Protein AF-A0A1D2YU31-F1 (afdb_monomer_lite)

Foldseek 3Di:
DLVVLLVVLVVVLVVVVVPDDFDDDPPVVVVLVVLLVLLQDWDDDDPDTHRVSLVVQVVVLVPDPDGPSVSSVSSSVSSVVSVVCPVPPDDDDVVNVVVVVVVVVVVLQADFWPDKDFDDPPDPLQCQLCVQPPDLVPVLLSVVSVVCVVVVHDDPHNVCSVCQCVDPVRPKWKDWDDPDLFWIKIWIAHPVLPWIKIWIWGAPDNPGGTGTGMMIIHNGTPVNDDDDIDD

Sequence (231 aa):
MLWIIYILNYILLMYVIRKIPKEKEKNFWLKVTFLYLVSIITLNINILPIPIGLIIAFSVVDKEKTINKSIKKIVLLFGLVYFILTIVVPPIEIKDILTYNELHKEISRFEDVHSIHIYDDTAPIQKEIRKYYDSDSSLYLQFITWVLNQRGIEIVNKEWLEEAYSRDNLNFYWSSIQIDGLTRHVYIRFKDGSGEYFGIFKKENDGSRYYLKTVIEHSGIEDGIYPTIFP

pLDDT: mean 88.62, std 8.64, range [52.59, 97.56]

Structure (mmCIF, N/CA/C/O backbone):
data_AF-A0A1D2YU31-F1
#
_entry.id   AF-A0A1D2YU31-F1
#
loop_
_atom_site.group_PDB
_atom_site.id
_atom_site.type_symbol
_atom_site.label_atom_id
_atom_site.label_alt_id
_atom_site.label_comp_id
_atom_site.label_asym_id
_atom_site.label_entity_id
_atom_site.label_seq_id
_atom_site.pdbx_PDB_ins_code
_atom_site.Cartn_x
_atom_site.Cartn_y
_atom_site.Cartn_z
_atom_site.occupancy
_atom_site.B_iso_or_equiv
_atom_site.auth_seq_id
_atom_site.auth_comp_id
_atom_site.auth_asym_id
_atom_site.auth_atom_id
_atom_site.pdbx_PDB_model_num
ATOM 1 N N . MET A 1 1 ? -4.857 2.807 11.042 1.00 67.38 1 MET A N 1
ATOM 2 C CA . MET A 1 1 ? -6.228 3.315 10.805 1.00 67.38 1 MET A CA 1
ATOM 3 C C . MET A 1 1 ? -7.291 2.748 11.760 1.00 67.38 1 MET A C 1
ATOM 5 O O . MET A 1 1 ? -8.173 3.505 12.143 1.00 67.38 1 MET A O 1
ATOM 9 N N . LEU A 1 2 ? -7.206 1.487 12.216 1.00 77.94 2 LEU A N 1
ATOM 10 C CA . LEU A 1 2 ? -8.162 0.913 13.192 1.00 77.94 2 LEU A CA 1
ATOM 11 C C . LEU A 1 2 ? -8.345 1.774 14.458 1.00 77.94 2 LEU A C 1
ATOM 13 O O . LEU A 1 2 ? -9.468 1.976 14.903 1.00 77.94 2 LEU A O 1
ATOM 17 N N . TRP A 1 3 ? -7.268 2.389 14.962 1.00 82.38 3 TRP A N 1
ATOM 18 C CA . TRP A 1 3 ? -7.328 3.353 16.070 1.00 82.38 3 TRP A CA 1
ATOM 19 C C . TRP A 1 3 ? -8.157 4.607 15.765 1.00 82.38 3 TRP A C 1
ATOM 21 O O . TRP A 1 3 ? -8.828 5.120 16.653 1.00 82.38 3 TRP A O 1
ATOM 31 N N . ILE A 1 4 ? -8.150 5.090 14.519 1.00 85.88 4 ILE A N 1
ATOM 32 C CA . ILE A 1 4 ? -8.961 6.243 14.101 1.00 85.88 4 ILE A CA 1
ATOM 33 C C . ILE A 1 4 ? -10.437 5.845 14.103 1.00 85.88 4 ILE A C 1
ATOM 35 O O . ILE A 1 4 ? -11.249 6.548 14.694 1.00 85.88 4 ILE A O 1
ATOM 39 N N . ILE A 1 5 ? -10.774 4.689 13.519 1.00 89.19 5 ILE A N 1
ATOM 40 C CA . ILE A 1 5 ? -12.141 4.143 13.537 1.00 89.19 5 ILE A CA 1
ATOM 41 C C . ILE A 1 5 ? -12.606 3.940 14.984 1.00 89.19 5 ILE A C 1
ATOM 43 O O . ILE A 1 5 ? -13.714 4.337 15.335 1.00 89.19 5 ILE A O 1
ATOM 47 N N . TYR A 1 6 ? -11.741 3.394 15.841 1.00 90.88 6 TYR A N 1
ATOM 48 C CA . TYR A 1 6 ? -12.001 3.196 17.264 1.00 90.88 6 TYR A CA 1
ATOM 49 C C . TYR A 1 6 ? -12.297 4.513 17.995 1.00 90.88 6 TYR A C 1
ATOM 51 O O . TYR A 1 6 ? -13.300 4.613 18.705 1.00 90.88 6 TYR A O 1
ATOM 59 N N . ILE A 1 7 ? -11.451 5.532 17.806 1.00 92.81 7 ILE A N 1
ATOM 60 C CA . ILE A 1 7 ? -11.606 6.850 18.436 1.00 92.81 7 ILE A CA 1
ATOM 61 C C . ILE A 1 7 ? -12.865 7.547 17.916 1.00 92.81 7 ILE A C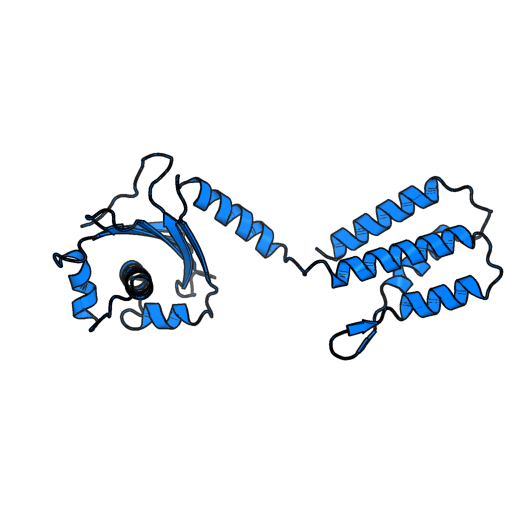 1
ATOM 63 O O . ILE A 1 7 ? -13.637 8.070 18.714 1.00 92.81 7 ILE A O 1
ATOM 67 N N . LEU A 1 8 ? -13.112 7.531 16.605 1.00 94.62 8 LEU A N 1
ATOM 68 C CA . LEU A 1 8 ? -14.305 8.134 16.006 1.00 94.62 8 LEU A CA 1
ATOM 69 C C . LEU A 1 8 ? -15.585 7.454 16.495 1.00 94.62 8 LEU A C 1
ATOM 71 O O . LEU A 1 8 ? -16.534 8.139 16.878 1.00 94.62 8 LEU A O 1
ATOM 75 N N . ASN A 1 9 ? -15.601 6.120 16.545 1.00 95.56 9 ASN A N 1
ATOM 76 C CA . ASN A 1 9 ? -16.726 5.355 17.075 1.00 95.56 9 ASN A CA 1
ATOM 77 C C . ASN A 1 9 ? -16.974 5.691 18.556 1.00 95.56 9 ASN A C 1
ATOM 79 O O . ASN A 1 9 ? -18.117 5.930 18.947 1.00 95.56 9 ASN A O 1
ATOM 83 N N . TYR A 1 10 ? -15.910 5.835 19.352 1.00 96.81 10 TYR A N 1
ATOM 84 C CA . TYR A 1 10 ? -16.012 6.254 20.749 1.00 96.81 10 TYR A CA 1
ATOM 85 C C . TYR A 1 10 ? -16.526 7.692 20.908 1.00 96.81 10 TYR A C 1
ATOM 87 O O . TYR A 1 10 ? -17.384 7.956 21.749 1.00 96.81 10 TYR A O 1
ATOM 95 N N . ILE A 1 11 ? -16.054 8.637 20.091 1.00 97.31 11 ILE A N 1
ATOM 96 C CA . ILE A 1 11 ? -16.547 10.023 20.095 1.00 97.31 11 ILE A CA 1
ATOM 97 C C . ILE A 1 11 ? -18.040 10.052 19.752 1.00 97.31 11 ILE A C 1
ATOM 99 O O . ILE A 1 11 ? -18.814 10.733 20.431 1.00 97.31 11 ILE A O 1
ATOM 103 N N . LEU A 1 12 ? -18.463 9.278 18.750 1.00 97.38 12 LEU A N 1
ATOM 104 C CA . LEU A 1 12 ? -19.865 9.163 18.356 1.00 97.38 12 LEU A CA 1
ATOM 105 C C . LEU A 1 12 ? -20.718 8.547 19.476 1.00 97.38 12 LEU A C 1
ATOM 107 O O . LEU A 1 12 ? -21.792 9.068 19.780 1.00 97.38 12 LEU A O 1
ATOM 111 N N . LEU A 1 13 ? -20.221 7.511 20.156 1.00 97.56 13 LEU A N 1
ATOM 112 C CA . LEU A 1 13 ? -20.864 6.939 21.342 1.00 97.56 13 LEU A CA 1
ATOM 113 C C . LEU A 1 13 ? -21.073 8.003 22.427 1.00 97.56 13 LEU A C 1
ATOM 115 O O . LEU A 1 13 ? -22.175 8.160 22.955 1.00 97.56 13 LEU A O 1
ATOM 119 N N . MET A 1 14 ? -20.024 8.763 22.748 1.00 97.38 14 MET A N 1
ATOM 120 C CA . MET A 1 14 ? -20.078 9.817 23.762 1.00 97.38 14 MET A CA 1
ATOM 121 C C . MET A 1 14 ? -21.066 10.923 23.377 1.00 97.38 14 MET A C 1
ATOM 123 O O . MET A 1 14 ? -21.798 11.421 24.239 1.00 97.38 14 MET A O 1
ATOM 127 N N . TYR A 1 15 ? -21.133 11.275 22.091 1.00 97.44 15 TYR A N 1
ATOM 128 C CA . TYR A 1 15 ? -22.117 12.209 21.551 1.00 97.44 15 TYR A CA 1
ATOM 129 C C . TYR A 1 15 ? -23.553 11.698 21.742 1.00 97.44 15 TYR A C 1
ATOM 131 O O . TYR A 1 15 ? -24.391 12.430 22.273 1.00 97.44 15 TYR A O 1
ATOM 139 N N . VAL A 1 16 ? -23.823 10.436 21.391 1.00 97.06 16 VAL A N 1
ATOM 140 C CA . VAL A 1 16 ? -25.144 9.802 21.545 1.00 97.06 16 VAL A CA 1
ATOM 141 C C . VAL A 1 16 ? -25.561 9.743 23.015 1.00 97.06 16 VAL A C 1
ATOM 143 O O . VAL A 1 16 ? -26.643 10.211 23.366 1.00 97.06 16 VAL A O 1
ATOM 146 N N . ILE A 1 17 ? -24.694 9.252 23.907 1.00 96.19 17 ILE A N 1
ATOM 147 C CA . ILE A 1 17 ? -25.001 9.135 25.344 1.00 96.19 17 ILE A CA 1
ATOM 148 C C . ILE A 1 17 ? -25.310 10.498 25.965 1.00 96.19 17 ILE A C 1
ATOM 150 O O . ILE A 1 17 ? -26.169 10.601 26.840 1.00 96.19 17 ILE A O 1
ATOM 154 N N . ARG A 1 18 ? -24.643 11.566 25.517 1.00 94.69 18 ARG A N 1
ATOM 155 C CA . ARG A 1 18 ? -24.866 12.920 26.040 1.00 94.69 18 ARG A CA 1
ATOM 156 C C . ARG A 1 18 ? -26.289 13.434 25.788 1.00 94.69 18 ARG A C 1
ATOM 158 O O . ARG A 1 18 ? -26.724 14.326 26.512 1.00 94.69 18 ARG A O 1
ATOM 165 N N . LYS A 1 19 ? -27.000 12.888 24.797 1.00 94.31 19 LYS A N 1
ATOM 166 C CA . LYS A 1 19 ? -28.382 13.253 24.446 1.00 94.31 19 LYS A CA 1
ATOM 167 C C . LYS A 1 19 ? -29.442 12.443 25.198 1.00 94.31 19 LYS A C 1
ATOM 169 O O . LYS A 1 19 ? -30.611 12.811 25.156 1.00 94.31 19 LYS A O 1
ATOM 174 N N . ILE A 1 20 ? -29.055 11.367 25.882 1.00 93.38 20 ILE A N 1
ATOM 175 C CA . ILE A 1 20 ? -29.986 10.465 26.565 1.00 93.38 20 ILE A CA 1
ATOM 176 C C . ILE A 1 20 ? -30.117 10.888 28.039 1.00 93.38 20 ILE A C 1
ATOM 178 O O . ILE A 1 20 ? -29.094 11.108 28.701 1.00 93.38 20 ILE A O 1
ATOM 182 N N . PRO A 1 21 ? -31.343 11.003 28.587 1.00 90.69 21 PRO A N 1
ATOM 183 C CA . PRO A 1 21 ? -31.531 11.238 30.014 1.00 90.69 21 PRO A CA 1
ATOM 184 C C . PRO A 1 21 ? -30.933 10.077 30.816 1.00 90.69 21 PRO A C 1
ATOM 186 O O . PRO A 1 21 ? -31.165 8.909 30.513 1.00 90.69 21 PRO A O 1
ATOM 189 N N . LYS A 1 22 ? -30.137 10.410 31.833 1.00 91.12 22 LYS A N 1
ATOM 190 C CA . LYS A 1 22 ? -29.377 9.444 32.632 1.00 91.12 22 LYS A CA 1
ATOM 191 C C . LYS A 1 22 ? -29.731 9.555 34.104 1.00 91.12 22 LYS A C 1
ATOM 193 O O . LYS A 1 22 ? -29.772 10.650 34.667 1.00 91.12 22 LYS A O 1
ATOM 198 N N . GLU A 1 23 ? -29.939 8.410 34.729 1.00 92.00 23 GLU A N 1
ATOM 199 C CA . GLU A 1 23 ? -30.102 8.297 36.170 1.00 92.00 23 GLU A CA 1
ATOM 200 C C . GLU A 1 23 ? -28.758 8.531 36.872 1.00 92.00 23 GLU A C 1
ATOM 202 O O . GLU A 1 23 ? -27.685 8.234 36.328 1.00 92.00 23 GLU A O 1
ATOM 207 N N . LYS A 1 24 ? -28.802 9.078 38.095 1.00 90.81 24 LYS A N 1
ATOM 208 C CA . LYS A 1 24 ? -27.596 9.350 38.886 1.00 90.81 24 LYS A CA 1
ATOM 209 C C . LYS A 1 24 ? -26.919 8.032 39.264 1.00 90.81 24 LYS A C 1
ATOM 211 O O . LYS A 1 24 ? -27.404 7.290 40.108 1.00 90.81 24 LYS A O 1
ATOM 216 N N . GLU A 1 25 ? -25.757 7.779 38.674 1.00 92.44 25 GLU A N 1
ATOM 217 C CA . GLU A 1 25 ? -24.934 6.605 38.953 1.00 92.44 25 GLU A CA 1
ATOM 218 C C . GLU A 1 25 ? -23.497 7.036 39.277 1.00 92.44 25 GLU A C 1
ATOM 220 O O . GLU A 1 25 ? -22.879 7.811 38.541 1.00 92.44 25 GLU A O 1
ATOM 225 N N . LYS A 1 26 ? -22.937 6.520 40.381 1.00 93.56 26 LYS A N 1
ATOM 226 C CA . LYS A 1 26 ? -21.539 6.776 40.755 1.00 93.56 26 LYS A CA 1
ATOM 227 C C . LYS A 1 26 ? -20.602 6.244 39.667 1.00 93.56 26 LYS A C 1
ATOM 229 O O . LYS A 1 26 ? -20.724 5.089 39.250 1.00 93.56 26 LYS A O 1
ATOM 234 N N . ASN A 1 27 ? -19.652 7.084 39.252 1.00 94.62 27 ASN A N 1
ATOM 235 C CA . ASN A 1 27 ? -18.635 6.780 38.239 1.00 94.62 27 ASN A CA 1
ATOM 236 C C . ASN A 1 27 ? -19.219 6.330 36.887 1.00 94.62 27 ASN A C 1
ATOM 238 O O . ASN A 1 27 ? -18.623 5.507 36.196 1.00 94.62 27 ASN A O 1
ATOM 242 N N . PHE A 1 28 ? -20.381 6.868 36.504 1.00 94.31 28 PHE A N 1
ATOM 243 C CA . PHE A 1 28 ? -21.077 6.515 35.265 1.00 94.31 28 PHE A CA 1
ATOM 244 C C . PHE A 1 28 ? -20.169 6.524 34.023 1.00 94.31 28 PHE A C 1
ATOM 246 O O . PHE A 1 28 ? -20.089 5.525 33.314 1.00 94.31 28 PHE A O 1
ATOM 253 N N . TRP A 1 29 ? -19.442 7.622 33.785 1.00 95.25 29 TRP A N 1
ATOM 254 C CA . TRP A 1 29 ? -18.580 7.748 32.605 1.00 95.25 29 TRP A CA 1
ATOM 255 C C . TRP A 1 29 ? -17.441 6.734 32.596 1.00 95.25 29 TRP A C 1
ATOM 257 O O . TRP A 1 29 ? -17.186 6.131 31.563 1.00 95.25 29 TRP A O 1
ATOM 267 N N . LEU A 1 30 ? -16.825 6.474 33.752 1.00 96.38 30 LEU A N 1
ATOM 268 C CA . LEU A 1 30 ? -15.778 5.462 33.866 1.00 96.38 30 LEU A CA 1
ATOM 269 C C . LEU A 1 30 ? -16.313 4.066 33.518 1.00 96.38 30 LEU A C 1
ATOM 271 O O . LEU A 1 30 ? -15.647 3.317 32.813 1.00 96.38 30 LEU A O 1
ATOM 275 N N . LYS A 1 31 ? -17.532 3.728 33.960 1.00 94.44 31 LYS A N 1
ATOM 276 C CA . LYS A 1 31 ? -18.191 2.460 33.609 1.00 94.44 31 LYS A CA 1
ATOM 277 C C . LYS A 1 31 ? -18.501 2.363 32.118 1.00 94.44 31 LYS A C 1
ATOM 279 O O . LYS A 1 31 ? -18.305 1.302 31.544 1.00 94.44 31 LYS A O 1
ATOM 284 N N . VAL A 1 32 ? -18.966 3.449 31.498 1.00 95.31 32 VAL A N 1
ATOM 285 C CA . VAL A 1 32 ? -19.196 3.522 30.045 1.00 95.31 32 VAL A CA 1
ATOM 286 C C . VAL A 1 32 ? -17.892 3.275 29.286 1.00 95.31 32 VAL A C 1
ATOM 288 O O . VAL A 1 32 ? -17.851 2.405 28.422 1.00 95.31 32 VAL A O 1
ATOM 291 N N . THR A 1 33 ? -16.819 3.984 29.645 1.00 96.62 33 THR A N 1
ATOM 292 C CA . THR A 1 33 ? -15.495 3.811 29.034 1.00 96.62 33 THR A CA 1
ATOM 293 C C . THR A 1 33 ? -14.976 2.392 29.227 1.00 96.62 33 THR A C 1
ATOM 295 O O . THR A 1 33 ? -14.529 1.771 28.270 1.00 96.62 33 THR A O 1
ATOM 298 N N . PHE A 1 34 ? -15.076 1.851 30.442 1.00 96.31 34 PHE A N 1
ATOM 299 C CA . PHE A 1 34 ? -14.636 0.492 30.742 1.00 96.31 34 PHE A CA 1
ATOM 300 C C . PHE A 1 34 ? -15.418 -0.550 29.941 1.00 96.31 34 PHE A C 1
ATOM 302 O O . PHE A 1 34 ? -14.823 -1.448 29.361 1.00 96.31 34 PHE A O 1
ATOM 309 N N . LEU A 1 35 ? -16.742 -0.411 29.849 1.00 95.62 35 LEU A N 1
ATOM 310 C CA . LEU A 1 35 ? -17.578 -1.334 29.086 1.00 95.62 35 LEU A CA 1
ATOM 311 C C . LEU A 1 35 ? -17.230 -1.304 27.589 1.00 95.62 35 LEU A C 1
ATOM 313 O O . LEU A 1 35 ? -17.168 -2.354 26.953 1.00 95.62 35 LEU A O 1
ATOM 317 N N . TYR A 1 36 ? -16.942 -0.120 27.045 1.00 95.94 36 TYR A N 1
ATOM 318 C CA . TYR A 1 36 ? -16.461 0.028 25.672 1.00 95.94 36 TYR A CA 1
ATOM 319 C C . TYR A 1 36 ? -15.067 -0.598 25.477 1.00 95.94 36 TYR A C 1
ATOM 321 O O . TYR A 1 36 ? -14.853 -1.329 24.516 1.00 95.94 36 TYR A O 1
ATOM 329 N N . LEU A 1 37 ? -14.139 -0.419 26.421 1.00 95.38 37 LEU A N 1
ATOM 330 C CA . LEU A 1 37 ? -12.818 -1.064 26.385 1.00 95.38 37 LEU A CA 1
ATOM 331 C C . LEU A 1 37 ? -12.892 -2.590 26.513 1.00 95.38 37 LEU A C 1
ATOM 333 O O . LEU A 1 37 ? -12.109 -3.303 25.900 1.00 95.38 37 LEU A O 1
ATOM 337 N N . VAL A 1 38 ? -13.833 -3.127 27.285 1.00 95.06 38 VAL A N 1
ATOM 338 C CA . VAL A 1 38 ? -14.034 -4.580 27.342 1.00 95.06 38 VAL A CA 1
ATOM 339 C C . VAL A 1 38 ? -14.563 -5.094 26.004 1.00 95.06 38 VAL A C 1
ATOM 341 O O . VAL A 1 38 ? -14.187 -6.183 25.583 1.00 95.06 38 VAL A O 1
ATOM 344 N N . SER A 1 39 ? -15.377 -4.310 25.292 1.00 92.12 39 SER A N 1
ATOM 345 C CA . SER A 1 39 ? -15.978 -4.731 24.022 1.00 92.12 39 SER A CA 1
ATOM 346 C C . SER A 1 39 ? -14.973 -5.015 22.897 1.00 92.12 39 SER A C 1
ATOM 348 O O . SER A 1 39 ? -15.288 -5.783 21.992 1.00 92.12 39 SER A O 1
ATOM 350 N N . ILE A 1 40 ? -13.754 -4.468 22.975 1.00 90.62 40 ILE A N 1
ATOM 351 C CA . ILE A 1 40 ? -12.701 -4.706 21.975 1.00 90.62 40 ILE A CA 1
ATOM 352 C C . ILE A 1 40 ? -11.893 -5.986 22.216 1.00 90.62 40 ILE A C 1
ATOM 354 O O . ILE A 1 40 ? -11.057 -6.339 21.391 1.00 90.62 40 ILE A O 1
ATOM 358 N N . ILE A 1 41 ? -12.109 -6.683 23.335 1.00 94.00 41 ILE A N 1
ATOM 359 C CA . ILE A 1 41 ? -11.377 -7.914 23.639 1.00 94.00 41 ILE A CA 1
ATOM 360 C C . ILE A 1 41 ? -11.893 -9.035 22.733 1.00 94.00 41 ILE A C 1
ATOM 362 O O . ILE A 1 41 ? -13.019 -9.521 22.891 1.00 94.00 41 ILE A O 1
ATOM 366 N N . THR A 1 42 ? -11.041 -9.469 21.808 1.00 93.31 42 THR A N 1
ATOM 367 C CA . THR A 1 42 ? -11.307 -10.562 20.873 1.00 93.31 42 THR A CA 1
ATOM 368 C C . THR A 1 42 ? -10.396 -11.755 21.146 1.00 93.31 42 THR A C 1
ATOM 370 O O . THR A 1 42 ? -9.226 -11.592 21.489 1.00 93.31 42 THR A O 1
ATOM 373 N N . LEU A 1 43 ? -10.919 -12.963 20.953 1.00 94.19 43 LEU A N 1
ATOM 374 C CA . LEU A 1 43 ? -10.142 -14.196 20.921 1.00 94.19 43 LEU A CA 1
ATOM 375 C C . LEU A 1 43 ? -10.056 -14.682 19.480 1.00 94.19 43 LEU A C 1
ATOM 377 O O . LEU A 1 43 ? -11.082 -14.926 18.849 1.00 94.19 43 LEU A O 1
ATOM 381 N N . ASN A 1 44 ? -8.841 -14.849 18.973 1.00 90.25 44 ASN A N 1
ATOM 382 C CA . ASN A 1 44 ? -8.627 -15.363 17.627 1.00 90.25 44 ASN A CA 1
ATOM 383 C C . ASN A 1 44 ? -8.665 -16.893 17.668 1.00 90.25 44 ASN A C 1
ATOM 385 O O . ASN A 1 44 ? -7.742 -17.516 18.191 1.00 90.25 44 ASN A O 1
ATOM 389 N N . ILE A 1 45 ? -9.735 -17.494 17.137 1.00 89.00 45 ILE A N 1
ATOM 390 C CA . ILE A 1 45 ? -9.817 -18.943 16.932 1.00 89.00 45 ILE A CA 1
ATOM 391 C C . ILE A 1 45 ? -9.662 -19.203 15.434 1.00 89.00 45 ILE A C 1
ATOM 393 O O . ILE A 1 45 ? -10.583 -18.976 14.649 1.00 89.00 45 ILE A O 1
ATOM 397 N N . ASN A 1 46 ? -8.485 -19.688 15.035 1.00 86.62 46 ASN A N 1
ATOM 398 C CA . ASN A 1 46 ? -8.101 -19.860 13.632 1.00 86.62 46 ASN A CA 1
ATOM 399 C C . ASN A 1 46 ? -8.214 -18.538 12.843 1.00 86.62 46 ASN A C 1
ATOM 401 O O . ASN A 1 46 ? -7.497 -17.586 13.137 1.00 86.62 46 ASN A O 1
ATOM 405 N N . ILE A 1 47 ? -9.102 -18.491 11.845 1.00 83.94 47 ILE A N 1
ATOM 406 C CA . ILE A 1 47 ? -9.271 -17.369 10.906 1.00 83.94 47 ILE A CA 1
ATOM 407 C C . ILE A 1 47 ? -10.343 -16.379 11.396 1.00 83.94 47 ILE A C 1
ATOM 409 O O . ILE A 1 47 ? -10.389 -15.242 10.934 1.00 83.94 47 ILE A O 1
ATOM 413 N N . LEU A 1 48 ? -11.205 -16.778 12.341 1.00 86.81 48 LEU A N 1
ATOM 414 C CA . LEU A 1 48 ? -12.334 -15.960 12.777 1.00 86.81 48 LEU A CA 1
ATOM 415 C C . LEU A 1 48 ? -12.086 -15.382 14.184 1.00 86.81 48 LEU A C 1
ATOM 417 O O . LEU A 1 48 ? -12.016 -16.144 15.156 1.00 86.81 48 LEU A O 1
ATOM 421 N N . PRO A 1 49 ? -11.983 -14.050 14.336 1.00 91.56 49 PRO A N 1
ATOM 422 C CA . PRO A 1 49 ? -11.954 -13.433 15.654 1.00 91.56 49 PRO A CA 1
ATOM 423 C C . PRO A 1 49 ? -13.335 -13.549 16.312 1.00 91.56 49 PRO A C 1
ATOM 425 O O . PRO A 1 49 ? -14.361 -13.301 15.684 1.00 91.56 49 PRO A O 1
ATOM 428 N N . ILE A 1 50 ? -13.373 -13.911 17.593 1.00 93.69 50 ILE A N 1
ATOM 429 C CA . ILE A 1 50 ? -14.596 -13.986 18.400 1.00 93.69 50 ILE A CA 1
ATOM 430 C C . ILE A 1 50 ? -14.581 -12.842 19.418 1.00 93.69 50 ILE A C 1
ATOM 432 O O . ILE A 1 50 ? -13.629 -12.744 20.196 1.00 93.69 50 ILE A O 1
ATOM 436 N N . PRO A 1 51 ? -15.622 -11.995 19.495 1.00 95.44 51 PRO A N 1
ATOM 437 C CA . PRO A 1 51 ? -15.640 -10.844 20.389 1.00 95.44 51 PRO A CA 1
ATOM 438 C C . PRO A 1 51 ? -16.072 -11.247 21.806 1.00 95.44 51 PRO A C 1
ATOM 440 O O . PRO A 1 51 ? -17.156 -10.905 22.282 1.00 95.44 51 PRO A O 1
ATOM 443 N N . ILE A 1 52 ? -15.229 -12.015 22.496 1.00 96.31 52 ILE A N 1
ATOM 444 C CA . ILE A 1 52 ? -15.537 -12.564 23.825 1.00 96.31 52 ILE A CA 1
ATOM 445 C C . ILE A 1 52 ? -15.853 -11.458 24.835 1.00 96.31 52 ILE A C 1
ATOM 447 O O . ILE A 1 52 ? -16.771 -11.611 25.642 1.00 96.31 52 ILE A O 1
ATOM 451 N N . GLY A 1 53 ? -15.157 -10.323 24.758 1.00 95.69 53 GLY A N 1
ATOM 452 C CA . GLY A 1 53 ? -15.429 -9.172 25.608 1.00 95.69 53 GLY A CA 1
ATOM 453 C C . GLY A 1 53 ? -16.868 -8.666 25.483 1.00 95.69 53 GLY A C 1
ATOM 454 O O . GLY A 1 53 ? -17.534 -8.462 26.498 1.00 95.69 53 GLY A O 1
ATOM 455 N N . LEU A 1 54 ? -17.391 -8.557 24.255 1.00 95.94 54 LEU A N 1
ATOM 456 C CA . LEU A 1 54 ? -18.797 -8.212 24.009 1.00 95.94 54 LEU A CA 1
ATOM 457 C C . LEU A 1 54 ? -19.753 -9.260 24.579 1.00 95.94 54 LEU A C 1
ATOM 459 O O . LEU A 1 54 ? -20.718 -8.889 25.240 1.00 95.94 54 LEU A O 1
ATOM 463 N N . ILE A 1 55 ? -19.485 -10.550 24.361 1.00 95.81 55 ILE A N 1
ATOM 464 C CA . ILE A 1 55 ? -20.351 -11.648 24.825 1.00 95.81 55 ILE A CA 1
ATOM 465 C C . ILE A 1 55 ? -20.468 -11.640 26.357 1.00 95.81 55 ILE A C 1
ATOM 467 O O . ILE A 1 55 ? -21.573 -11.712 26.909 1.00 95.81 55 ILE A O 1
ATOM 471 N N . ILE A 1 56 ? -19.336 -11.512 27.055 1.00 95.00 56 ILE A N 1
ATOM 472 C CA . ILE A 1 56 ? -19.291 -11.452 28.520 1.00 95.00 56 ILE A CA 1
ATOM 473 C C . ILE A 1 56 ? -19.992 -10.186 29.013 1.00 95.00 56 ILE A C 1
ATOM 475 O O . ILE A 1 56 ? -20.871 -10.262 29.873 1.00 95.00 56 ILE A O 1
ATOM 479 N N . ALA A 1 57 ? -19.650 -9.025 28.455 1.00 94.94 57 ALA A N 1
ATOM 480 C CA . ALA A 1 57 ? -20.205 -7.752 28.891 1.00 94.94 57 ALA A CA 1
ATOM 481 C C . ALA A 1 57 ? -21.724 -7.672 28.662 1.00 94.94 57 ALA A C 1
ATOM 483 O O . ALA A 1 57 ? -22.453 -7.187 29.529 1.00 94.94 57 ALA A O 1
ATOM 484 N N . PHE A 1 58 ? -22.221 -8.216 27.549 1.00 95.12 58 PHE A N 1
ATOM 485 C CA . PHE A 1 58 ? -23.653 -8.334 27.280 1.00 95.12 58 PHE A CA 1
ATOM 486 C C . PHE A 1 58 ? -24.347 -9.242 28.294 1.00 95.12 58 PHE A C 1
ATOM 488 O O . PHE A 1 58 ? -25.383 -8.867 28.841 1.00 95.12 58 PHE A O 1
ATOM 495 N N . SER A 1 59 ? -23.740 -10.386 28.618 1.00 93.81 59 SER A N 1
ATOM 496 C CA . SER A 1 59 ? -24.265 -11.313 29.626 1.00 93.81 59 SER A CA 1
ATOM 497 C C . SER A 1 59 ? -24.371 -10.672 31.014 1.00 93.81 59 SER A C 1
ATOM 499 O O . SER A 1 59 ? -25.370 -10.870 31.705 1.00 93.81 59 SER A O 1
ATOM 501 N N . VAL A 1 60 ? -23.369 -9.885 31.420 1.00 93.19 60 VAL A N 1
ATOM 502 C CA . VAL A 1 60 ? -23.367 -9.168 32.708 1.00 93.19 60 VAL A CA 1
ATOM 503 C C . VAL A 1 60 ? -24.448 -8.086 32.730 1.00 93.19 60 VAL A C 1
ATOM 505 O O . VAL A 1 60 ? -25.277 -8.060 33.638 1.00 93.19 60 VAL A O 1
ATOM 508 N N . VAL A 1 61 ? -24.492 -7.228 31.704 1.00 93.81 61 VAL A N 1
ATOM 509 C CA . VAL A 1 61 ? -25.471 -6.130 31.611 1.00 93.81 61 VAL A CA 1
ATOM 510 C C . VAL A 1 61 ? -26.906 -6.652 31.540 1.00 93.81 61 VAL A C 1
ATOM 512 O O . VAL A 1 61 ? -27.824 -5.989 32.026 1.00 93.81 61 VAL A O 1
ATOM 515 N N . ASP A 1 62 ? -27.136 -7.816 30.929 1.00 90.62 62 ASP A N 1
ATOM 516 C CA . ASP A 1 62 ? -28.487 -8.348 30.805 1.00 90.62 62 ASP A CA 1
ATOM 517 C C . ASP A 1 62 ? -28.991 -9.036 32.081 1.00 90.62 62 ASP A C 1
ATOM 519 O O . ASP A 1 62 ? -30.154 -8.843 32.445 1.00 90.62 62 ASP A O 1
ATOM 523 N N . LYS A 1 63 ? -28.118 -9.746 32.805 1.00 88.25 63 LYS A N 1
ATOM 524 C CA . LYS A 1 63 ? -28.475 -10.428 34.059 1.00 88.25 63 LYS A CA 1
ATOM 525 C C . LYS A 1 63 ? -28.668 -9.473 35.233 1.00 88.25 63 LYS A C 1
ATOM 527 O O . LYS A 1 63 ? -29.528 -9.707 36.079 1.00 88.25 63 LYS A O 1
ATOM 532 N N . GLU A 1 64 ? -27.894 -8.396 35.301 1.00 81.25 64 GLU A N 1
ATOM 533 C CA . GLU A 1 64 ? -27.980 -7.456 36.414 1.00 81.25 64 GLU A CA 1
ATOM 534 C C . GLU A 1 64 ? -29.084 -6.405 36.209 1.00 81.25 64 GLU A C 1
ATOM 536 O O . GLU A 1 64 ? -29.267 -5.836 35.127 1.00 81.25 64 GLU A O 1
ATOM 541 N N . LYS A 1 65 ? -29.808 -6.072 37.287 1.00 79.75 65 LYS A N 1
ATOM 542 C CA . LYS A 1 65 ? -30.668 -4.877 37.334 1.00 79.75 65 LYS A CA 1
ATOM 543 C C . LYS A 1 65 ? -29.794 -3.637 37.514 1.00 79.75 65 LYS A C 1
ATOM 545 O O . LYS A 1 65 ? -29.748 -3.033 38.581 1.00 79.75 65 LYS A O 1
ATOM 550 N N . THR A 1 66 ? -29.049 -3.282 36.473 1.00 80.62 66 THR A N 1
ATOM 551 C CA . THR A 1 66 ? -28.160 -2.124 36.517 1.00 80.62 66 THR A CA 1
ATOM 552 C C . THR A 1 66 ? -28.920 -0.829 36.256 1.00 80.62 66 THR A C 1
ATOM 554 O O . THR A 1 66 ? -29.693 -0.748 35.301 1.00 80.62 66 THR A O 1
ATOM 557 N N . ILE A 1 67 ? -28.597 0.219 37.013 1.00 88.56 67 ILE A N 1
ATOM 558 C CA . ILE A 1 67 ? -28.952 1.604 36.672 1.00 88.56 67 ILE A CA 1
ATOM 559 C C . ILE A 1 67 ? -28.444 1.912 35.250 1.00 88.56 67 ILE A C 1
ATOM 561 O O . ILE A 1 67 ? -27.376 1.423 34.855 1.00 88.56 67 ILE A O 1
ATOM 565 N N . ASN A 1 68 ? -29.213 2.686 34.474 1.00 92.50 68 ASN A N 1
ATOM 566 C CA . ASN A 1 68 ? -28.889 3.058 33.090 1.00 92.50 68 ASN A CA 1
ATOM 567 C C . ASN A 1 68 ? -28.666 1.858 32.137 1.00 92.50 68 ASN A C 1
ATOM 569 O O . ASN A 1 68 ? -27.862 1.948 31.203 1.00 92.50 68 ASN A O 1
ATOM 573 N N . LYS A 1 69 ? -29.365 0.726 32.341 1.00 93.06 69 LYS A N 1
ATOM 574 C CA . LYS A 1 69 ? -29.211 -0.504 31.530 1.00 93.06 69 LYS A CA 1
ATOM 575 C C . LYS A 1 69 ? -29.296 -0.247 30.020 1.00 93.06 69 LYS A C 1
ATOM 577 O O . LYS A 1 69 ? -28.474 -0.768 29.269 1.00 93.06 69 LYS A O 1
ATOM 582 N N . SER A 1 70 ? -30.231 0.593 29.573 1.00 93.12 70 SER A N 1
ATOM 583 C CA . SER A 1 70 ? -30.388 0.940 28.152 1.00 93.12 70 SER A CA 1
ATOM 584 C C . SER A 1 70 ? -29.145 1.618 27.572 1.00 93.12 70 SER A C 1
ATOM 586 O O . SER A 1 70 ? -28.712 1.266 26.480 1.00 93.12 70 SER A O 1
ATOM 588 N N . ILE A 1 71 ? -28.509 2.527 28.322 1.00 95.56 71 ILE A N 1
ATOM 589 C CA . ILE A 1 71 ? -27.273 3.183 27.877 1.00 95.56 71 ILE A CA 1
ATOM 590 C C . ILE A 1 71 ? -26.129 2.166 27.784 1.00 95.56 71 ILE A C 1
ATOM 592 O O . ILE A 1 71 ? -25.393 2.162 26.803 1.00 95.56 71 ILE A O 1
ATOM 596 N N . LYS A 1 72 ? -26.009 1.254 28.755 1.00 95.50 72 LYS A N 1
ATOM 597 C CA . LYS A 1 72 ? -24.998 0.183 28.723 1.00 95.50 72 LYS A CA 1
ATOM 598 C C . LYS A 1 72 ? -25.182 -0.734 27.509 1.00 95.50 72 LYS A C 1
ATOM 600 O O . LYS A 1 72 ? -24.198 -1.086 26.870 1.00 95.50 72 LYS A O 1
ATOM 605 N N . LYS A 1 73 ? -26.425 -1.049 27.122 1.00 94.94 73 LYS A N 1
ATOM 606 C CA . LYS A 1 73 ? -26.711 -1.786 25.876 1.00 94.94 73 LYS A CA 1
ATOM 607 C C . LYS A 1 73 ? -26.283 -1.014 24.623 1.00 94.94 73 LYS A C 1
ATOM 609 O O . LYS A 1 73 ? -25.719 -1.620 23.720 1.00 94.94 73 LYS A O 1
ATOM 614 N N . ILE A 1 74 ? -26.479 0.307 24.581 1.00 96.38 74 ILE A N 1
ATOM 615 C CA . ILE A 1 74 ? -26.000 1.153 23.471 1.00 96.38 74 ILE A CA 1
ATOM 616 C C . ILE A 1 74 ? -24.470 1.119 23.378 1.00 96.38 74 ILE A C 1
ATOM 618 O O . ILE A 1 74 ? -23.936 0.972 22.285 1.00 96.38 74 ILE A O 1
ATOM 622 N N . VAL A 1 75 ? -23.757 1.188 24.505 1.00 96.94 75 VAL A N 1
ATOM 623 C CA . VAL A 1 75 ? -22.286 1.062 24.524 1.00 96.94 75 VAL A CA 1
ATOM 624 C C . VAL A 1 75 ? -21.833 -0.257 23.898 1.00 96.94 75 VAL A C 1
ATOM 626 O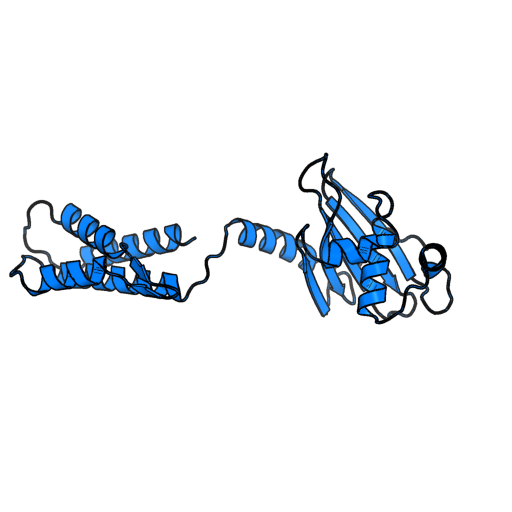 O . VAL A 1 75 ? -20.930 -0.262 23.064 1.00 96.94 75 VAL A O 1
ATOM 629 N N . LEU A 1 76 ? -22.485 -1.366 24.254 1.00 96.62 76 LEU A N 1
ATOM 630 C CA . LEU A 1 76 ? -22.184 -2.678 23.678 1.00 96.62 76 LEU A CA 1
ATOM 631 C C . LEU A 1 76 ? -22.528 -2.753 22.189 1.00 96.62 76 LEU A C 1
ATOM 633 O O . LEU A 1 76 ? -21.785 -3.363 21.428 1.00 96.62 76 LEU A O 1
ATOM 637 N N . LEU A 1 77 ? -23.610 -2.105 21.753 1.00 96.62 77 LEU A N 1
ATOM 638 C CA . LEU A 1 77 ? -23.947 -2.007 20.333 1.00 96.62 77 LEU A CA 1
ATOM 639 C C . LEU A 1 77 ? -22.856 -1.265 19.550 1.00 96.62 77 LEU A C 1
ATOM 641 O O . LEU A 1 77 ? -22.464 -1.719 18.482 1.00 96.62 77 LEU A O 1
ATOM 645 N N . PHE A 1 78 ? -22.329 -0.163 20.085 1.00 97.44 78 PHE A N 1
ATOM 646 C CA . PHE A 1 78 ? -21.201 0.546 19.474 1.00 97.44 78 PHE A CA 1
ATOM 647 C C . PHE A 1 78 ? -19.943 -0.325 19.413 1.00 97.44 78 PHE A C 1
ATOM 649 O O . PHE A 1 78 ? -19.297 -0.379 18.369 1.00 97.44 78 PHE A O 1
ATOM 656 N N . GLY A 1 79 ? -19.652 -1.076 20.480 1.00 95.94 79 GLY A N 1
ATOM 657 C CA . GLY A 1 79 ? -18.582 -2.074 20.475 1.00 95.94 79 GLY A CA 1
ATOM 658 C C . GLY A 1 79 ? -18.768 -3.136 19.386 1.00 95.94 79 GLY A C 1
ATOM 659 O O . GLY A 1 79 ? -17.818 -3.475 18.684 1.00 95.94 79 GLY A O 1
ATOM 660 N N . LEU A 1 80 ? -19.998 -3.621 19.185 1.00 95.81 80 LEU A N 1
ATOM 661 C CA . LEU A 1 80 ? -20.326 -4.583 18.128 1.00 95.81 80 LEU A CA 1
ATOM 662 C C . LEU A 1 80 ? -20.145 -3.983 16.731 1.00 95.81 80 LEU A C 1
ATOM 664 O O . LEU A 1 80 ? -19.575 -4.632 15.859 1.00 95.81 80 LEU A O 1
ATOM 668 N N . VAL A 1 81 ? -20.592 -2.743 16.520 1.00 95.38 81 VAL A N 1
ATOM 669 C CA . VAL A 1 81 ? -20.378 -2.022 15.257 1.00 95.38 81 VAL A CA 1
ATOM 670 C C . VAL A 1 81 ? -18.885 -1.876 14.977 1.00 95.38 81 VAL A C 1
ATOM 672 O O . VAL A 1 81 ? -18.450 -2.173 13.868 1.00 95.38 81 VAL A O 1
ATOM 675 N N . TYR A 1 82 ? -18.091 -1.475 15.973 1.00 94.31 82 TYR A N 1
ATOM 676 C CA . TYR A 1 82 ? -16.639 -1.406 15.836 1.00 94.31 82 TYR A CA 1
ATOM 677 C C . TYR A 1 82 ? -16.048 -2.767 15.448 1.00 94.31 82 TYR A C 1
ATOM 679 O O . TYR A 1 82 ? -15.304 -2.849 14.475 1.00 94.31 82 TYR A O 1
ATOM 687 N N . PHE A 1 83 ? -16.434 -3.841 16.140 1.00 93.62 83 PHE A N 1
ATOM 688 C CA . PHE A 1 83 ? -15.979 -5.194 15.830 1.00 93.62 83 PHE A CA 1
ATOM 689 C C . PHE A 1 83 ? -16.298 -5.608 14.382 1.00 93.62 83 PHE A C 1
ATOM 691 O O . PHE A 1 83 ? -15.408 -6.065 13.668 1.00 93.62 83 PHE A O 1
ATOM 698 N N . ILE A 1 84 ? -17.525 -5.374 13.904 1.00 92.81 84 ILE A N 1
ATOM 699 C CA . ILE A 1 84 ? -17.905 -5.653 12.509 1.00 92.81 84 ILE A CA 1
ATOM 700 C C . ILE A 1 84 ? -17.044 -4.838 11.538 1.00 92.81 84 ILE A C 1
ATOM 702 O O . ILE A 1 84 ? -16.533 -5.389 10.564 1.00 92.81 84 ILE A O 1
ATOM 706 N N . LEU A 1 85 ? -16.825 -3.548 11.815 1.00 91.31 85 LEU A N 1
ATOM 707 C CA . LEU A 1 85 ? -15.964 -2.703 10.985 1.00 91.31 85 LEU A CA 1
ATOM 708 C C . LEU A 1 85 ? -14.533 -3.240 10.917 1.00 91.31 85 LEU A C 1
ATOM 710 O O . LEU A 1 85 ? -13.932 -3.175 9.854 1.00 91.31 85 LEU A O 1
ATOM 714 N N . THR A 1 86 ? -14.001 -3.816 11.999 1.00 88.62 86 THR A N 1
ATOM 715 C CA . THR A 1 86 ? -12.650 -4.406 11.980 1.00 88.62 86 THR A CA 1
ATOM 716 C C . THR A 1 86 ? -12.536 -5.680 11.141 1.00 88.62 86 THR A C 1
ATOM 718 O O . THR A 1 86 ? -11.436 -6.018 10.720 1.00 88.62 86 THR A O 1
ATOM 721 N N . ILE A 1 87 ? -13.650 -6.373 10.883 1.00 88.06 87 ILE A N 1
ATOM 722 C CA . ILE A 1 87 ? -13.686 -7.551 10.004 1.00 88.06 87 ILE A CA 1
ATOM 723 C C . ILE A 1 87 ? -13.851 -7.130 8.541 1.00 88.06 87 ILE A C 1
ATOM 725 O O . ILE A 1 87 ? -13.234 -7.715 7.657 1.00 88.06 87 ILE A O 1
ATOM 729 N N . VAL A 1 88 ? -14.712 -6.143 8.281 1.00 87.38 88 VAL A N 1
ATOM 730 C CA . VAL A 1 88 ? -15.095 -5.752 6.915 1.00 87.38 88 VAL A CA 1
ATOM 731 C C . VAL A 1 88 ? -14.095 -4.780 6.291 1.00 87.38 88 VAL A C 1
ATOM 733 O O . VAL A 1 88 ? -13.864 -4.831 5.085 1.00 87.38 88 VAL A O 1
ATOM 736 N N . VAL A 1 89 ? -13.512 -3.878 7.084 1.00 83.62 89 VAL A N 1
ATOM 737 C CA . VAL A 1 89 ? -12.583 -2.862 6.582 1.00 83.62 89 VAL A CA 1
ATOM 738 C C . VAL A 1 89 ? -11.160 -3.416 6.648 1.00 83.62 89 VAL A C 1
ATOM 740 O O . VAL A 1 89 ? -10.654 -3.628 7.755 1.00 83.62 89 VAL A O 1
ATOM 743 N N . PRO A 1 90 ? -10.485 -3.630 5.502 1.00 72.44 90 PRO A N 1
ATOM 744 C CA . PRO A 1 90 ? -9.110 -4.100 5.509 1.00 72.44 90 PRO A CA 1
ATOM 745 C C . PRO A 1 90 ? -8.203 -3.080 6.215 1.00 72.44 90 PRO A C 1
ATOM 747 O O . PRO A 1 90 ? -8.445 -1.867 6.150 1.00 72.44 90 PRO A O 1
ATOM 750 N N . PRO A 1 91 ? -7.150 -3.539 6.908 1.00 71.00 91 PRO A N 1
ATOM 751 C CA . PRO A 1 91 ? -6.186 -2.637 7.509 1.00 71.00 91 PRO A CA 1
ATOM 752 C C . PRO A 1 91 ? -5.416 -1.911 6.400 1.00 71.00 91 PRO A C 1
ATOM 754 O O . PRO A 1 91 ? -4.540 -2.490 5.776 1.00 71.00 91 PRO A O 1
ATOM 757 N N . ILE A 1 92 ? -5.746 -0.640 6.163 1.00 70.56 92 ILE A N 1
ATOM 758 C CA . ILE A 1 92 ? -4.937 0.255 5.320 1.00 70.56 92 ILE A CA 1
ATOM 759 C C . ILE A 1 92 ? -3.866 0.893 6.208 1.00 70.56 92 ILE A C 1
ATOM 761 O O . ILE A 1 92 ? -4.174 1.484 7.263 1.00 70.56 92 ILE A O 1
ATOM 765 N N . GLU A 1 93 ? -2.606 0.763 5.808 1.00 69.56 93 GLU A N 1
ATOM 766 C CA . GLU A 1 93 ? -1.486 1.415 6.467 1.00 69.56 93 GLU A CA 1
ATOM 767 C C . GLU A 1 93 ? -1.419 2.892 6.064 1.00 69.56 93 GLU A C 1
ATOM 769 O O . GLU A 1 93 ? -1.795 3.293 4.967 1.00 69.56 93 GLU A O 1
ATOM 774 N N . ILE A 1 94 ? -0.912 3.753 6.951 1.00 67.31 94 ILE A N 1
ATOM 775 C CA . ILE A 1 94 ? -0.737 5.183 6.620 1.00 67.31 94 ILE A CA 1
ATOM 776 C C . ILE A 1 94 ? 0.222 5.347 5.427 1.00 67.31 94 ILE A C 1
ATOM 778 O O . ILE A 1 94 ? 0.067 6.269 4.628 1.00 67.31 94 ILE A O 1
ATOM 782 N N . LYS A 1 95 ? 1.182 4.425 5.289 1.00 67.06 95 LYS A N 1
ATOM 783 C CA . LYS A 1 95 ? 2.111 4.369 4.158 1.00 67.06 95 LYS A CA 1
ATOM 784 C C . LYS A 1 95 ? 1.387 4.191 2.822 1.00 67.06 95 LYS A C 1
ATOM 786 O O . LYS A 1 95 ? 1.800 4.808 1.845 1.00 67.06 95 LYS A O 1
ATOM 791 N N . ASP A 1 96 ? 0.283 3.448 2.791 1.00 70.00 96 ASP A N 1
ATOM 792 C CA . ASP A 1 96 ? -0.509 3.237 1.574 1.00 70.00 96 ASP A CA 1
ATOM 793 C C . ASP A 1 96 ? -1.194 4.534 1.130 1.00 70.00 96 ASP A C 1
ATOM 795 O O . ASP A 1 96 ? -1.231 4.847 -0.056 1.00 70.00 96 ASP A O 1
ATOM 799 N N . ILE A 1 97 ? -1.668 5.342 2.085 1.00 73.88 97 ILE A N 1
ATOM 800 C CA . ILE A 1 97 ? -2.292 6.648 1.808 1.00 73.88 97 ILE A CA 1
ATOM 801 C C . ILE A 1 97 ? -1.259 7.640 1.259 1.00 73.88 97 ILE A C 1
ATOM 803 O O . ILE A 1 97 ? -1.540 8.375 0.313 1.00 73.88 97 ILE A O 1
ATOM 807 N N . LEU A 1 98 ? -0.055 7.670 1.838 1.00 73.38 98 LEU A N 1
ATOM 808 C CA . LEU A 1 98 ? 1.031 8.521 1.341 1.00 73.38 98 LEU A CA 1
ATOM 809 C C . LEU A 1 98 ? 1.462 8.097 -0.067 1.00 73.38 98 LEU A C 1
ATOM 811 O O . LEU A 1 98 ? 1.571 8.942 -0.953 1.00 73.38 98 LEU A O 1
ATOM 815 N N . THR A 1 99 ? 1.607 6.790 -0.285 1.00 72.50 99 THR A N 1
ATOM 816 C CA . THR A 1 99 ? 1.936 6.217 -1.597 1.00 72.50 99 THR A CA 1
ATOM 817 C C . THR A 1 99 ? 0.853 6.534 -2.628 1.00 72.50 99 THR A C 1
ATOM 819 O O . THR A 1 99 ? 1.179 6.856 -3.765 1.00 72.50 99 THR A O 1
ATOM 822 N N . TYR A 1 100 ? -0.425 6.518 -2.236 1.00 79.38 100 TYR A N 1
ATOM 823 C CA . TYR A 1 100 ? -1.536 6.898 -3.109 1.00 79.38 100 TYR A CA 1
ATOM 824 C C . TYR A 1 100 ? -1.445 8.357 -3.564 1.00 79.38 100 TYR A C 1
ATOM 826 O O . TYR A 1 100 ? -1.621 8.634 -4.744 1.00 79.38 100 TYR A O 1
ATOM 834 N N . ASN A 1 101 ? -1.138 9.290 -2.660 1.00 79.50 101 ASN A N 1
ATOM 835 C CA . ASN A 1 101 ? -1.011 10.703 -3.026 1.00 79.50 101 ASN A CA 1
ATOM 836 C C . ASN A 1 101 ? 0.183 10.955 -3.956 1.00 79.50 101 ASN A C 1
ATOM 838 O O . ASN A 1 101 ? 0.059 11.721 -4.910 1.00 79.50 101 ASN A O 1
ATOM 842 N N . GLU A 1 102 ? 1.325 10.311 -3.692 1.00 80.50 102 GLU A N 1
ATOM 843 C CA . GLU A 1 102 ? 2.490 10.365 -4.584 1.00 80.50 102 GLU A CA 1
ATOM 844 C C . GLU A 1 102 ? 2.143 9.815 -5.968 1.00 80.50 102 GLU A C 1
ATOM 846 O O . GLU A 1 102 ? 2.386 10.470 -6.977 1.00 80.50 102 GLU A O 1
ATOM 851 N N . 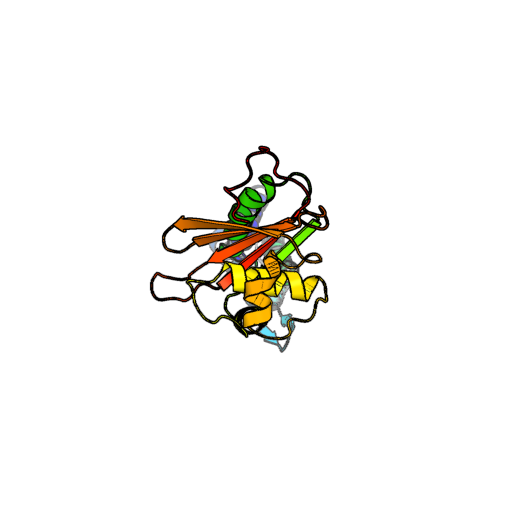LEU A 1 103 ? 1.512 8.642 -6.010 1.00 84.44 103 LEU A N 1
ATOM 852 C CA . LEU A 1 103 ? 1.101 8.000 -7.249 1.00 84.44 103 LEU A CA 1
ATOM 853 C C . LEU A 1 103 ? 0.086 8.850 -8.019 1.00 84.44 103 LEU A C 1
ATOM 855 O O . LEU A 1 103 ? 0.217 9.000 -9.227 1.00 84.44 103 LEU A O 1
ATOM 859 N N . HIS A 1 104 ? -0.900 9.431 -7.337 1.00 86.00 104 HIS A N 1
ATOM 860 C CA . HIS A 1 104 ? -1.915 10.268 -7.969 1.00 86.00 104 HIS A CA 1
ATOM 861 C C . HIS A 1 104 ? -1.302 11.510 -8.622 1.00 86.00 104 HIS A C 1
ATOM 863 O O . HIS A 1 104 ? -1.685 11.859 -9.734 1.00 86.00 104 HIS A O 1
ATOM 869 N N . LYS A 1 105 ? -0.308 12.127 -7.969 1.00 85.31 105 LYS A N 1
ATOM 870 C CA . LYS A 1 105 ? 0.445 13.255 -8.531 1.00 85.31 105 LYS A CA 1
ATOM 871 C C . LYS A 1 105 ? 1.233 12.867 -9.784 1.00 85.31 105 LYS A C 1
ATOM 873 O O . LYS A 1 105 ? 1.379 13.687 -10.682 1.00 85.31 105 LYS A O 1
ATOM 878 N N . GLU A 1 106 ? 1.769 11.650 -9.841 1.00 84.69 106 GLU A N 1
ATOM 879 C CA . GLU A 1 106 ? 2.459 11.169 -11.043 1.00 84.69 106 GLU A CA 1
ATOM 880 C C . GLU A 1 106 ? 1.469 10.809 -12.156 1.00 84.69 106 GLU A C 1
ATOM 882 O O . GLU A 1 106 ? 1.698 11.170 -13.303 1.00 84.69 106 GLU A O 1
ATOM 887 N N . ILE A 1 107 ? 0.346 10.163 -11.826 1.00 87.19 107 ILE A N 1
ATOM 888 C CA . ILE A 1 107 ? -0.720 9.812 -12.779 1.00 87.19 107 ILE A CA 1
ATOM 889 C C . ILE A 1 107 ? -1.312 11.058 -13.438 1.00 87.19 107 ILE A C 1
ATOM 891 O O . ILE A 1 107 ? -1.530 11.048 -14.643 1.00 87.19 107 ILE A O 1
ATOM 895 N N . SER A 1 108 ? -1.525 12.137 -12.680 1.00 87.06 108 SER A N 1
ATOM 896 C CA . SER A 1 108 ? -2.096 13.395 -13.184 1.00 87.06 108 SER A CA 1
ATOM 897 C C . SER A 1 108 ? -1.167 14.176 -14.123 1.00 87.06 108 SER A C 1
ATOM 899 O O . SER A 1 108 ? -1.336 15.374 -14.289 1.00 87.06 108 SER A O 1
ATOM 901 N N . ARG A 1 109 ? -0.098 13.554 -14.622 1.00 85.94 109 ARG A N 1
ATOM 902 C CA . ARG A 1 109 ? 0.783 14.112 -15.654 1.00 85.94 109 ARG A CA 1
ATOM 903 C C . ARG A 1 109 ? 0.480 13.508 -17.024 1.00 85.94 109 ARG A C 1
ATOM 905 O O . ARG A 1 109 ? 1.080 13.926 -18.011 1.00 85.94 109 ARG A O 1
ATOM 912 N N . PHE A 1 110 ? -0.390 12.503 -17.084 1.00 89.31 110 PHE A N 1
ATOM 913 C CA . PHE A 1 110 ? -0.684 11.717 -18.274 1.00 89.31 110 PHE A CA 1
ATOM 914 C C . PHE A 1 110 ? -2.167 11.859 -18.628 1.00 89.31 110 PHE A C 1
ATOM 916 O O . PHE A 1 110 ? -3.019 11.725 -17.754 1.00 89.31 110 PHE A O 1
ATOM 923 N N . GLU A 1 111 ? -2.470 12.112 -19.903 1.00 83.38 111 GLU A N 1
ATOM 924 C CA . GLU A 1 111 ? -3.851 12.349 -20.365 1.00 83.38 111 GLU A CA 1
ATOM 925 C C . GLU A 1 111 ? -4.693 11.067 -20.336 1.00 83.38 111 GLU A C 1
ATOM 927 O O . GLU A 1 111 ? -5.825 11.064 -19.862 1.00 83.38 111 GLU A O 1
ATOM 932 N N . ASP A 1 112 ? -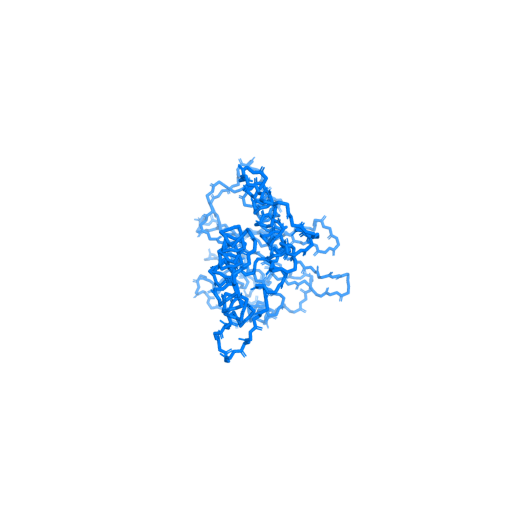4.100 9.964 -20.794 1.00 87.19 112 ASP A N 1
ATOM 933 C CA . ASP A 1 112 ? -4.775 8.689 -21.014 1.00 87.19 112 ASP A CA 1
ATOM 934 C C . ASP A 1 112 ? -3.931 7.559 -20.424 1.00 87.19 112 ASP A C 1
ATOM 936 O O . ASP A 1 112 ? -3.038 7.018 -21.077 1.00 87.19 112 ASP A O 1
ATOM 940 N N . VAL A 1 113 ? -4.182 7.220 -19.158 1.00 91.06 113 VAL A N 1
ATOM 941 C CA . VAL A 1 113 ? -3.497 6.114 -18.475 1.00 91.06 113 VAL A CA 1
ATOM 942 C C . VAL A 1 113 ? -4.217 4.799 -18.757 1.00 91.06 113 VAL A C 1
ATOM 944 O O . VAL A 1 113 ? -5.347 4.591 -18.316 1.00 91.06 113 VAL A O 1
ATOM 947 N N . HIS A 1 114 ? -3.543 3.890 -19.460 1.00 92.44 114 HIS A N 1
ATOM 948 C CA . HIS A 1 114 ? -4.063 2.566 -19.797 1.00 92.44 114 HIS A CA 1
ATOM 949 C C . HIS A 1 114 ? -3.898 1.574 -18.648 1.00 92.44 114 HIS A C 1
ATOM 951 O O . HIS A 1 114 ? -4.815 0.812 -18.337 1.00 92.44 114 HIS A O 1
ATOM 957 N N . SER A 1 115 ? -2.724 1.567 -18.016 1.00 93.12 115 SER A N 1
ATOM 958 C CA . SER A 1 115 ? -2.399 0.606 -16.969 1.00 93.12 115 SER A CA 1
ATOM 959 C C . SER A 1 115 ? -1.412 1.184 -15.956 1.00 93.12 115 SER A C 1
ATOM 961 O O . SER A 1 115 ? -0.589 2.047 -16.267 1.00 93.12 115 SER A O 1
ATOM 963 N N . ILE A 1 116 ? -1.527 0.719 -14.708 1.00 93.19 116 ILE A N 1
ATOM 964 C CA . ILE A 1 116 ? -0.620 1.069 -13.613 1.00 93.19 116 ILE A CA 1
ATOM 965 C C . ILE A 1 116 ? -0.203 -0.219 -12.919 1.00 93.19 116 ILE A C 1
ATOM 967 O O . ILE A 1 116 ? -1.040 -0.972 -12.418 1.00 93.19 116 ILE A O 1
ATOM 971 N N . HIS A 1 117 ? 1.101 -0.442 -12.842 1.00 93.88 117 HIS A N 1
ATOM 972 C CA . HIS A 1 117 ? 1.688 -1.563 -12.130 1.00 93.88 117 HIS A CA 1
ATOM 973 C C . HIS A 1 117 ? 2.494 -1.051 -10.947 1.00 93.88 117 HIS A C 1
ATOM 975 O O . HIS A 1 117 ? 3.345 -0.183 -11.115 1.00 93.88 117 HIS A O 1
ATOM 981 N N . ILE A 1 118 ? 2.244 -1.600 -9.761 1.00 91.88 118 ILE A N 1
ATOM 982 C CA . ILE A 1 118 ? 2.957 -1.243 -8.533 1.00 91.88 118 ILE A CA 1
ATOM 983 C C . ILE A 1 118 ? 3.635 -2.498 -8.006 1.00 91.88 118 ILE A C 1
ATOM 985 O O . ILE A 1 118 ? 3.001 -3.544 -7.868 1.00 91.88 118 ILE A O 1
ATOM 989 N N . TYR A 1 119 ? 4.921 -2.385 -7.707 1.00 93.00 119 TYR A N 1
ATOM 990 C CA . TYR A 1 119 ? 5.744 -3.484 -7.234 1.00 93.00 119 TYR A CA 1
ATOM 991 C C . TYR A 1 119 ? 6.448 -3.114 -5.936 1.00 93.00 119 TYR A C 1
ATOM 993 O O . TYR A 1 119 ? 6.727 -1.948 -5.653 1.00 93.00 119 TYR A O 1
ATOM 1001 N N . ASP A 1 120 ? 6.777 -4.134 -5.160 1.00 91.00 120 ASP A N 1
ATOM 1002 C CA . ASP A 1 120 ? 7.722 -4.014 -4.060 1.00 91.00 120 ASP A CA 1
ATOM 1003 C C . ASP A 1 120 ? 9.119 -4.452 -4.510 1.00 91.00 120 ASP A C 1
ATOM 1005 O O . ASP A 1 120 ? 9.308 -5.059 -5.572 1.00 91.00 120 ASP A O 1
ATOM 1009 N N . ASP A 1 121 ? 10.117 -4.118 -3.703 1.00 90.88 121 ASP A N 1
ATOM 1010 C CA . ASP A 1 121 ? 11.528 -4.445 -3.924 1.00 90.88 121 ASP A CA 1
ATOM 1011 C C . ASP A 1 121 ? 11.801 -5.963 -3.924 1.00 90.88 121 ASP A C 1
ATOM 1013 O O . ASP A 1 121 ? 12.767 -6.432 -4.528 1.00 90.88 121 ASP A O 1
ATOM 1017 N N . THR A 1 122 ? 10.913 -6.737 -3.299 1.00 91.75 122 THR A N 1
ATOM 1018 C CA . THR A 1 122 ? 10.939 -8.205 -3.242 1.00 91.75 122 THR A CA 1
ATOM 1019 C C . THR A 1 122 ? 10.139 -8.884 -4.355 1.00 91.75 122 THR A C 1
ATOM 1021 O O . THR A 1 122 ? 10.154 -10.115 -4.456 1.00 91.75 122 THR A O 1
ATOM 1024 N N . ALA A 1 123 ? 9.440 -8.123 -5.204 1.00 92.62 123 ALA A N 1
ATOM 1025 C CA . ALA A 1 123 ? 8.589 -8.699 -6.238 1.00 92.62 123 ALA A CA 1
ATOM 1026 C C . ALA A 1 123 ? 9.412 -9.544 -7.239 1.00 92.62 123 ALA A C 1
ATOM 1028 O O . ALA A 1 123 ? 10.506 -9.132 -7.636 1.00 92.62 123 ALA A O 1
ATOM 1029 N N . PRO A 1 124 ? 8.900 -10.697 -7.723 1.00 94.38 124 PRO A N 1
ATOM 1030 C CA . PRO A 1 124 ? 9.629 -11.558 -8.664 1.00 94.38 124 PRO A CA 1
ATOM 1031 C C . PRO A 1 124 ? 10.106 -10.832 -9.928 1.00 94.38 124 PRO A C 1
ATOM 1033 O O . PRO A 1 124 ? 11.182 -11.135 -10.448 1.00 94.38 124 PRO A O 1
ATOM 1036 N N . ILE A 1 125 ? 9.347 -9.821 -10.360 1.00 94.38 125 ILE A N 1
ATOM 1037 C CA . ILE A 1 125 ? 9.676 -8.980 -11.510 1.00 94.38 125 ILE A CA 1
ATOM 1038 C C . ILE A 1 125 ? 11.043 -8.300 -11.370 1.00 94.38 125 ILE A C 1
ATOM 1040 O O . ILE A 1 125 ? 11.740 -8.139 -12.364 1.00 94.38 125 ILE A O 1
ATOM 1044 N N . GLN A 1 126 ? 11.488 -7.976 -10.148 1.00 94.81 126 GLN A N 1
ATOM 1045 C CA . GLN A 1 126 ? 12.785 -7.328 -9.925 1.00 94.81 126 GLN A CA 1
ATOM 1046 C C . GLN A 1 126 ? 13.942 -8.230 -10.365 1.00 94.81 126 GLN A C 1
ATOM 1048 O O . GLN A 1 126 ? 14.939 -7.759 -10.906 1.00 94.81 126 GLN A O 1
ATOM 1053 N N . LYS A 1 127 ? 13.810 -9.548 -10.167 1.00 93.56 127 LYS A N 1
ATOM 1054 C CA . LYS A 1 127 ? 14.798 -10.527 -10.635 1.00 93.56 127 LYS A CA 1
ATOM 1055 C C . LYS A 1 127 ? 14.739 -10.695 -12.151 1.00 93.56 127 LYS A C 1
ATOM 1057 O O . LYS A 1 127 ? 15.774 -10.869 -12.787 1.00 93.56 127 LYS A O 1
ATOM 1062 N N . GLU A 1 128 ? 13.539 -10.648 -12.715 1.00 93.00 128 GLU A N 1
ATOM 1063 C CA . GLU A 1 128 ? 13.305 -10.801 -14.149 1.00 93.00 128 GLU A CA 1
ATOM 1064 C C . GLU A 1 128 ? 13.917 -9.647 -14.950 1.00 93.00 128 GLU A C 1
ATOM 1066 O O . GLU A 1 128 ? 14.707 -9.888 -15.861 1.00 93.00 128 GLU A O 1
ATOM 1071 N N . ILE A 1 129 ? 13.657 -8.399 -14.551 1.00 94.12 129 ILE A N 1
ATOM 1072 C CA . ILE A 1 129 ? 14.179 -7.212 -15.246 1.00 94.12 129 ILE A CA 1
ATOM 1073 C C . ILE A 1 129 ? 15.702 -7.070 -15.113 1.00 94.12 129 ILE A C 1
ATOM 1075 O O . ILE A 1 129 ? 16.351 -6.455 -15.955 1.00 94.12 129 ILE A O 1
ATOM 1079 N N . ARG A 1 130 ? 16.294 -7.679 -14.077 1.00 93.31 130 ARG A N 1
ATOM 1080 C CA . ARG A 1 130 ? 17.747 -7.700 -13.839 1.00 93.31 130 ARG A CA 1
ATOM 1081 C C . ARG A 1 130 ? 18.466 -8.867 -14.507 1.00 93.31 130 ARG A C 1
ATOM 1083 O O . ARG A 1 130 ? 19.691 -8.923 -14.458 1.00 93.31 130 ARG A O 1
ATOM 1090 N N . LYS A 1 131 ? 17.739 -9.789 -15.148 1.00 91.75 131 LYS A N 1
ATOM 1091 C CA . LYS A 1 131 ? 18.304 -11.000 -15.768 1.00 91.75 131 LYS A CA 1
ATOM 1092 C C . LYS A 1 131 ? 19.463 -10.691 -16.723 1.00 91.75 131 LYS A C 1
ATOM 1094 O O . LYS A 1 131 ? 20.434 -11.441 -16.747 1.00 91.75 131 LYS A O 1
ATOM 1099 N N . TYR A 1 132 ? 19.359 -9.601 -17.486 1.00 88.88 132 TYR A N 1
ATOM 1100 C CA . TYR A 1 132 ? 20.370 -9.181 -18.464 1.00 88.88 132 TYR A CA 1
ATOM 1101 C C . TYR A 1 132 ? 21.264 -8.037 -17.948 1.00 88.88 132 TYR A C 1
ATOM 1103 O O . TYR A 1 132 ? 22.432 -7.955 -18.332 1.00 88.88 132 TYR A O 1
ATOM 1111 N N . TYR A 1 133 ? 20.741 -7.189 -17.049 1.00 86.19 133 TYR A N 1
ATOM 1112 C CA . TYR A 1 133 ? 21.446 -6.044 -16.458 1.00 86.19 133 TYR A CA 1
ATOM 1113 C C . TYR A 1 133 ? 21.171 -5.904 -14.961 1.00 86.19 133 TYR A C 1
ATOM 1115 O O . TYR A 1 133 ? 20.163 -5.330 -14.557 1.00 86.19 133 TYR A O 1
ATOM 1123 N N . ASP A 1 134 ? 22.123 -6.334 -14.134 1.00 85.50 134 ASP A N 1
ATOM 1124 C CA . ASP A 1 134 ? 22.097 -6.151 -12.675 1.00 85.50 134 ASP A CA 1
ATOM 1125 C C . ASP A 1 134 ? 22.980 -4.962 -12.244 1.00 85.50 134 ASP A C 1
ATOM 1127 O O . ASP A 1 134 ? 23.880 -5.092 -11.416 1.00 85.50 134 ASP A O 1
ATOM 1131 N N . SER A 1 135 ? 22.782 -3.797 -12.872 1.00 86.25 135 SER A N 1
ATOM 1132 C CA . SER A 1 135 ? 23.486 -2.554 -12.520 1.00 86.25 135 SER A CA 1
ATOM 1133 C C . SER A 1 135 ? 22.532 -1.364 -12.439 1.00 86.25 135 SER A C 1
ATOM 1135 O O . SER A 1 135 ? 21.740 -1.133 -13.357 1.00 86.25 135 SER A O 1
ATOM 1137 N N . ASP A 1 136 ? 22.685 -0.554 -11.387 1.00 83.44 136 ASP A N 1
ATOM 1138 C CA . ASP A 1 136 ? 21.970 0.715 -11.171 1.00 83.44 136 ASP A CA 1
ATOM 1139 C C . ASP A 1 136 ? 22.276 1.768 -12.259 1.00 83.44 136 ASP A C 1
ATOM 1141 O O . ASP A 1 136 ? 21.535 2.737 -12.435 1.00 83.44 136 ASP A O 1
ATOM 1145 N N . SER A 1 137 ? 23.361 1.594 -13.023 1.00 81.06 137 SER A N 1
ATOM 1146 C CA . SER A 1 137 ? 23.705 2.470 -14.152 1.00 81.06 137 SER A CA 1
ATOM 1147 C C . SER A 1 137 ? 22.795 2.273 -15.367 1.00 81.06 137 SER A C 1
ATOM 1149 O O . SER A 1 137 ? 22.738 3.140 -16.233 1.00 81.06 137 SER A O 1
ATOM 1151 N N . SER A 1 138 ? 22.093 1.142 -15.437 1.00 87.38 138 SER A N 1
ATOM 1152 C CA . SER A 1 138 ? 21.417 0.660 -16.645 1.00 87.38 138 SER A CA 1
ATOM 1153 C C . SER A 1 138 ? 19.921 0.443 -16.413 1.00 87.38 138 SER A C 1
ATOM 1155 O O . SER A 1 138 ? 19.335 -0.494 -16.951 1.00 87.38 138 SER A O 1
ATOM 1157 N N . LEU A 1 139 ? 19.285 1.308 -15.613 1.00 91.38 139 LEU A N 1
ATOM 1158 C CA . LEU A 1 139 ? 17.856 1.183 -15.287 1.00 91.38 139 LEU A CA 1
ATOM 1159 C C . LEU A 1 139 ? 16.955 1.222 -16.521 1.00 91.38 139 LEU A C 1
ATOM 1161 O O . LEU A 1 139 ? 15.926 0.558 -16.532 1.00 91.38 139 LEU A O 1
ATOM 1165 N N . TYR A 1 140 ? 17.348 1.937 -17.578 1.00 91.31 140 TYR A N 1
ATOM 1166 C CA . TYR A 1 140 ? 16.584 1.930 -18.824 1.00 91.31 140 TYR A CA 1
ATOM 1167 C C . TYR A 1 140 ? 16.581 0.550 -19.498 1.00 91.31 140 TYR A C 1
ATOM 1169 O O . TYR A 1 140 ? 15.545 0.145 -20.012 1.00 91.31 140 TYR A O 1
ATOM 1177 N N . LEU A 1 141 ? 17.686 -0.209 -19.424 1.00 92.75 141 LEU A N 1
ATOM 1178 C CA . LEU A 1 141 ? 17.763 -1.580 -19.947 1.00 92.75 141 LEU A CA 1
ATOM 1179 C C . LEU A 1 141 ? 16.926 -2.550 -19.105 1.00 92.75 141 LEU A C 1
ATOM 1181 O O . LEU A 1 141 ? 16.273 -3.448 -19.636 1.00 92.75 141 LEU A O 1
ATOM 1185 N N . GLN A 1 142 ? 16.879 -2.338 -17.789 1.00 94.81 142 GLN A N 1
ATOM 1186 C CA . GLN A 1 142 ? 15.951 -3.071 -16.924 1.00 94.81 142 GLN A CA 1
ATOM 1187 C C . GLN A 1 142 ? 14.496 -2.726 -17.272 1.00 94.81 142 GLN A C 1
ATOM 1189 O O . GLN A 1 142 ? 13.643 -3.606 -17.359 1.00 94.81 142 GLN A O 1
ATOM 1194 N N . PHE A 1 143 ? 14.199 -1.452 -17.529 1.00 95.94 143 PHE A N 1
ATOM 1195 C CA . PHE A 1 143 ? 12.842 -1.024 -17.840 1.00 95.94 143 PHE A CA 1
ATOM 1196 C C . PHE A 1 143 ? 12.369 -1.509 -19.213 1.00 95.94 143 PHE A C 1
ATOM 1198 O O . PHE A 1 143 ? 11.272 -2.047 -19.315 1.00 95.94 143 PHE A O 1
ATOM 1205 N N . ILE A 1 144 ? 13.199 -1.423 -20.256 1.00 94.25 144 ILE A N 1
ATOM 1206 C CA . ILE A 1 144 ? 12.846 -1.983 -21.568 1.00 94.25 144 ILE A CA 1
ATOM 1207 C C . ILE A 1 144 ? 12.695 -3.509 -21.498 1.00 94.25 144 ILE A C 1
ATOM 1209 O O . ILE A 1 144 ? 11.818 -4.045 -22.162 1.00 94.25 144 ILE A O 1
ATOM 1213 N N . THR A 1 145 ? 13.452 -4.209 -20.638 1.00 95.00 145 THR A N 1
ATOM 1214 C CA . THR A 1 145 ? 13.224 -5.645 -20.373 1.00 95.00 145 THR A CA 1
ATOM 1215 C C . THR A 1 145 ? 11.787 -5.887 -19.907 1.00 95.00 145 THR A C 1
ATOM 1217 O O . THR A 1 145 ? 11.103 -6.748 -20.454 1.00 95.00 145 THR A O 1
ATOM 1220 N N . TRP A 1 146 ? 11.304 -5.091 -18.946 1.00 96.06 146 TRP A N 1
ATOM 1221 C CA . TRP A 1 146 ? 9.915 -5.160 -18.486 1.00 96.06 146 TRP A CA 1
ATOM 1222 C C . TRP A 1 146 ? 8.926 -4.931 -19.635 1.00 96.06 146 TRP A C 1
ATOM 1224 O O . TRP A 1 146 ? 8.028 -5.743 -19.846 1.00 96.06 146 TRP A O 1
ATOM 1234 N N . VAL A 1 147 ? 9.124 -3.852 -20.399 1.00 94.94 147 VAL A N 1
ATOM 1235 C CA . VAL A 1 147 ? 8.233 -3.451 -21.497 1.00 94.94 147 VAL A CA 1
ATOM 1236 C C . VAL A 1 147 ? 8.158 -4.533 -22.576 1.00 94.94 147 VAL A C 1
ATOM 1238 O O . VAL A 1 147 ? 7.068 -4.902 -23.005 1.00 94.94 147 VAL A O 1
ATOM 1241 N N . LEU A 1 148 ? 9.297 -5.086 -22.999 1.00 93.25 148 LEU A N 1
ATOM 1242 C CA . LEU A 1 148 ? 9.341 -6.143 -24.010 1.00 93.25 148 LEU A CA 1
ATOM 1243 C C . LEU A 1 148 ? 8.662 -7.425 -23.521 1.00 93.25 148 LEU A C 1
ATOM 1245 O O . LEU A 1 148 ? 7.896 -8.023 -24.276 1.00 93.25 148 LEU A O 1
ATOM 1249 N N . ASN A 1 149 ? 8.854 -7.797 -22.252 1.00 93.94 149 ASN A N 1
ATOM 1250 C CA . ASN A 1 149 ? 8.192 -8.963 -21.668 1.00 93.94 149 ASN A CA 1
ATOM 1251 C C . ASN A 1 149 ? 6.668 -8.787 -21.617 1.00 93.94 149 ASN A C 1
ATOM 1253 O O . ASN A 1 149 ? 5.945 -9.715 -21.977 1.00 93.94 149 ASN A O 1
ATOM 1257 N N . GLN A 1 150 ? 6.164 -7.600 -21.249 1.00 93.75 150 GLN A N 1
ATOM 1258 C CA . GLN A 1 150 ? 4.719 -7.318 -21.292 1.00 93.75 150 GLN A CA 1
ATOM 1259 C C . GLN A 1 150 ? 4.152 -7.397 -22.711 1.00 93.75 150 GLN A C 1
ATOM 1261 O O . GLN A 1 150 ? 3.034 -7.865 -22.913 1.00 93.75 150 GLN A O 1
ATOM 1266 N N . ARG A 1 151 ? 4.943 -6.998 -23.710 1.00 90.75 151 ARG A N 1
ATOM 1267 C CA . ARG A 1 151 ? 4.585 -7.103 -25.129 1.00 90.75 151 ARG A CA 1
ATOM 1268 C C . ARG A 1 151 ? 4.761 -8.513 -25.707 1.00 90.75 151 ARG A C 1
ATOM 1270 O O . ARG A 1 151 ? 4.516 -8.705 -26.896 1.00 90.75 151 ARG A O 1
ATOM 1277 N N . GLY A 1 152 ? 5.195 -9.490 -24.907 1.00 91.75 152 GLY A N 1
ATOM 1278 C CA . GLY A 1 152 ? 5.446 -10.861 -25.357 1.00 91.75 152 GLY A CA 1
ATOM 1279 C C . GLY A 1 152 ? 6.618 -10.987 -26.336 1.00 91.75 152 GLY A C 1
ATOM 1280 O O . GLY A 1 152 ? 6.664 -11.936 -27.117 1.00 91.75 152 GLY A O 1
ATOM 1281 N N . ILE A 1 153 ? 7.547 -10.029 -26.328 1.00 90.44 153 ILE A N 1
ATOM 1282 C CA . ILE A 1 153 ? 8.724 -10.020 -27.197 1.00 90.44 153 ILE A CA 1
ATOM 1283 C C . ILE A 1 153 ? 9.873 -10.718 -26.468 1.00 90.44 153 ILE A C 1
ATOM 1285 O O . ILE A 1 153 ? 10.320 -10.273 -25.413 1.00 90.44 153 ILE A O 1
ATOM 1289 N N . GLU A 1 154 ? 10.365 -11.814 -27.044 1.00 90.81 154 GLU A N 1
ATOM 1290 C CA . GLU A 1 154 ? 11.446 -12.599 -26.450 1.00 90.81 154 GLU A CA 1
ATOM 1291 C C . GLU A 1 154 ? 12.801 -11.878 -26.542 1.00 90.81 154 GLU A C 1
ATOM 1293 O O . GLU A 1 154 ? 13.255 -11.490 -27.620 1.00 90.81 154 GLU A O 1
ATOM 1298 N N . ILE A 1 155 ? 13.475 -11.749 -25.395 1.00 91.88 155 ILE A N 1
ATOM 1299 C CA . ILE A 1 155 ? 14.816 -11.164 -25.291 1.00 91.88 155 ILE A CA 1
ATOM 1300 C C . ILE A 1 155 ? 15.858 -12.276 -25.409 1.00 91.88 155 ILE A C 1
ATOM 1302 O O . ILE A 1 155 ? 16.055 -13.069 -24.482 1.00 91.88 155 ILE A O 1
ATOM 1306 N N . VAL A 1 156 ? 16.559 -12.296 -26.542 1.00 89.69 156 VAL A N 1
ATOM 1307 C CA . VAL A 1 156 ? 17.518 -13.354 -26.896 1.00 89.69 156 VAL A CA 1
ATOM 1308 C C . VAL A 1 156 ? 18.715 -13.374 -25.944 1.00 89.69 156 VAL A C 1
ATOM 1310 O O . VAL A 1 156 ? 19.037 -14.399 -25.344 1.00 89.69 156 VAL A O 1
ATOM 1313 N N . ASN A 1 157 ? 19.392 -12.238 -25.805 1.00 89.75 157 ASN A N 1
ATOM 1314 C CA . ASN A 1 157 ? 20.574 -12.083 -24.967 1.00 89.75 157 ASN A CA 1
ATOM 1315 C C . ASN A 1 157 ? 20.800 -10.603 -24.621 1.00 89.75 157 ASN A C 1
ATOM 1317 O O . ASN A 1 157 ? 19.987 -9.734 -24.942 1.00 89.75 157 ASN A O 1
ATOM 1321 N N . LYS A 1 158 ? 21.906 -10.345 -23.925 1.00 89.94 158 LYS A N 1
ATOM 1322 C CA . LYS A 1 158 ? 22.295 -9.023 -23.450 1.00 89.94 158 LYS A CA 1
ATOM 1323 C C . LYS A 1 158 ? 22.582 -8.063 -24.614 1.00 89.94 158 LYS A C 1
ATOM 1325 O O . LYS A 1 158 ? 22.034 -6.969 -24.639 1.00 89.94 158 LYS A O 1
ATOM 1330 N N . GLU A 1 159 ? 23.385 -8.490 -25.583 1.00 89.88 159 GLU A N 1
ATOM 1331 C CA . GLU A 1 159 ? 23.789 -7.685 -26.743 1.00 89.88 159 GLU A CA 1
ATOM 1332 C C . GLU A 1 159 ? 22.580 -7.310 -27.611 1.00 89.88 159 GLU A C 1
ATOM 1334 O O . GLU A 1 159 ? 22.427 -6.168 -28.036 1.00 89.88 159 GLU A O 1
ATOM 1339 N N . TRP A 1 160 ? 21.658 -8.256 -27.802 1.00 90.62 160 TRP A N 1
ATOM 1340 C CA . TRP A 1 160 ? 20.402 -8.029 -28.508 1.00 90.62 160 TRP A CA 1
ATOM 1341 C C . TRP A 1 160 ? 19.568 -6.927 -27.846 1.00 90.62 160 TRP A C 1
ATOM 1343 O O . TRP A 1 160 ? 18.960 -6.124 -28.552 1.00 90.62 160 TRP A O 1
ATOM 1353 N N . LEU A 1 161 ? 19.558 -6.872 -26.508 1.00 88.81 161 LEU A N 1
ATOM 1354 C CA . LEU A 1 161 ? 18.828 -5.862 -25.745 1.00 88.81 161 LEU A CA 1
ATOM 1355 C C . LEU A 1 161 ? 19.463 -4.470 -25.878 1.00 88.81 161 LEU A C 1
ATOM 1357 O O . LEU A 1 161 ? 18.730 -3.491 -25.992 1.00 88.81 161 LEU A O 1
ATOM 1361 N N . GLU A 1 162 ? 20.798 -4.372 -25.899 1.00 86.81 162 GLU A N 1
ATOM 1362 C CA . GLU A 1 162 ? 21.495 -3.094 -26.138 1.00 86.81 162 GLU A CA 1
ATOM 1363 C C . GLU A 1 162 ? 21.181 -2.540 -27.517 1.00 86.81 162 GLU A C 1
ATOM 1365 O O . GLU A 1 162 ? 21.018 -1.339 -27.660 1.00 86.81 162 GLU A O 1
ATOM 1370 N N . GLU A 1 163 ? 21.054 -3.399 -28.522 1.00 85.38 163 GLU A N 1
ATOM 1371 C CA . GLU A 1 163 ? 20.732 -2.992 -29.889 1.00 85.38 163 GLU A CA 1
ATOM 1372 C C . GLU A 1 163 ? 19.225 -2.845 -30.139 1.00 85.38 163 GLU A C 1
ATOM 1374 O O . GLU A 1 163 ? 18.813 -2.494 -31.242 1.00 85.38 163 GLU A O 1
ATOM 1379 N N . ALA A 1 164 ? 18.369 -3.121 -29.150 1.00 80.31 164 ALA A N 1
ATOM 1380 C CA . ALA A 1 164 ? 16.923 -3.147 -29.359 1.00 80.31 164 ALA A CA 1
ATOM 1381 C C . ALA A 1 164 ? 16.364 -1.791 -29.831 1.00 80.31 164 ALA A C 1
ATOM 1383 O O . ALA A 1 164 ? 15.430 -1.771 -30.630 1.00 80.31 164 ALA A O 1
ATOM 1384 N N . TYR A 1 165 ? 16.955 -0.671 -29.396 1.00 71.12 165 TYR A N 1
ATOM 1385 C CA . TYR A 1 165 ? 16.508 0.678 -29.771 1.00 71.12 165 TYR A CA 1
ATOM 1386 C C . TYR A 1 165 ? 16.721 1.002 -31.260 1.00 71.12 165 TYR A C 1
ATOM 1388 O O . TYR A 1 165 ? 15.977 1.804 -31.824 1.00 71.12 165 TYR A O 1
ATOM 1396 N N . SER A 1 166 ? 17.714 0.379 -31.906 1.00 70.56 166 SER A N 1
ATOM 1397 C CA . SER A 1 166 ? 18.096 0.649 -33.298 1.00 70.56 166 SER A CA 1
ATOM 1398 C C . SER A 1 166 ? 17.538 -0.369 -34.293 1.00 70.56 166 SER A C 1
ATOM 1400 O O . SER A 1 166 ? 17.695 -0.199 -35.501 1.00 70.56 166 SER A O 1
ATOM 1402 N N . ARG A 1 167 ? 16.865 -1.420 -33.810 1.00 72.75 167 ARG A N 1
ATOM 1403 C CA . ARG A 1 167 ? 16.225 -2.428 -34.662 1.00 72.75 167 ARG A CA 1
ATOM 1404 C C . ARG A 1 167 ? 14.941 -1.872 -35.269 1.00 72.75 167 ARG A C 1
ATOM 1406 O O . ARG A 1 167 ? 14.092 -1.336 -34.555 1.00 72.75 167 ARG A O 1
ATOM 1413 N N . ASP A 1 168 ? 14.771 -2.095 -36.572 1.00 64.69 168 ASP A N 1
ATOM 1414 C CA . ASP A 1 168 ? 13.664 -1.561 -37.379 1.00 64.69 168 ASP A CA 1
ATOM 1415 C C . ASP A 1 168 ? 12.279 -1.779 -36.747 1.00 64.69 168 ASP A C 1
ATOM 1417 O O . ASP A 1 168 ? 11.425 -0.895 -36.800 1.00 64.69 168 ASP A O 1
ATOM 1421 N N . ASN A 1 169 ? 12.100 -2.916 -36.071 1.00 68.00 169 ASN A N 1
ATOM 1422 C CA . ASN A 1 169 ? 10.815 -3.390 -35.556 1.00 68.00 169 ASN A CA 1
ATOM 1423 C C . ASN A 1 169 ? 10.522 -2.955 -34.107 1.00 68.00 169 ASN A C 1
ATOM 1425 O O . ASN A 1 169 ? 9.438 -3.241 -33.605 1.00 68.00 169 ASN A O 1
ATOM 1429 N N . LEU A 1 170 ? 11.493 -2.358 -33.405 1.00 77.19 170 LEU A N 1
ATOM 1430 C CA . LEU A 1 170 ? 11.375 -2.004 -31.983 1.00 77.19 170 LEU A CA 1
ATOM 1431 C C . LEU A 1 170 ? 11.699 -0.547 -31.692 1.00 77.19 170 LEU A C 1
ATOM 1433 O O . LEU A 1 170 ? 11.234 -0.063 -30.672 1.00 77.19 170 LEU A O 1
ATOM 1437 N N . ASN A 1 171 ? 12.448 0.127 -32.570 1.00 82.12 171 ASN A N 1
ATOM 1438 C CA . ASN A 1 171 ? 12.616 1.576 -32.665 1.00 82.12 171 ASN A CA 1
ATOM 1439 C C . ASN A 1 171 ? 11.861 2.376 -31.588 1.00 82.12 171 ASN A C 1
ATOM 1441 O O . ASN A 1 171 ? 10.691 2.731 -31.759 1.00 82.12 171 ASN A O 1
ATOM 1445 N N . PHE A 1 172 ? 12.537 2.670 -30.482 1.00 87.44 172 PHE A N 1
ATOM 1446 C CA . PHE A 1 172 ? 11.974 3.419 -29.367 1.00 87.44 172 PHE A CA 1
ATOM 1447 C C . PHE A 1 172 ? 12.929 4.524 -28.936 1.00 87.44 172 PHE A C 1
ATOM 1449 O O . PHE A 1 172 ? 14.135 4.445 -29.131 1.00 87.44 172 PHE A O 1
ATOM 1456 N N . TYR A 1 173 ? 12.358 5.562 -28.352 1.00 88.38 173 TYR A N 1
ATOM 1457 C CA . TYR A 1 173 ? 13.062 6.612 -27.648 1.00 88.38 173 TYR A CA 1
ATOM 1458 C C . T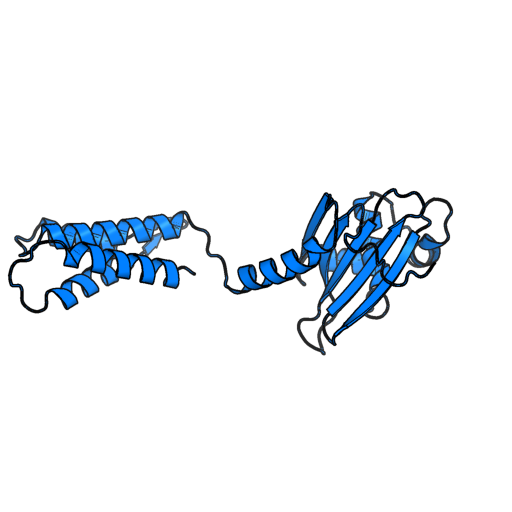YR A 1 173 ? 13.028 6.322 -26.159 1.00 88.38 173 TYR A C 1
ATOM 1460 O O . TYR A 1 173 ? 12.040 5.777 -25.657 1.00 88.38 173 TYR A O 1
ATOM 1468 N N . TRP A 1 174 ? 14.060 6.733 -25.434 1.00 90.50 174 TRP A N 1
ATOM 1469 C CA . TRP A 1 174 ? 14.065 6.606 -23.984 1.00 90.50 174 TRP A CA 1
ATOM 1470 C C . TRP A 1 174 ? 14.657 7.833 -23.302 1.00 90.50 174 TRP A C 1
ATOM 1472 O O . TRP A 1 174 ? 15.437 8.581 -23.878 1.00 90.50 174 TRP A O 1
ATOM 1482 N N . SER A 1 175 ? 14.297 8.056 -22.047 1.00 90.00 175 SER A N 1
ATOM 1483 C CA . SER A 1 175 ? 14.982 9.022 -21.192 1.00 90.00 175 SER A CA 1
ATOM 1484 C C . SER A 1 175 ? 15.121 8.467 -19.786 1.00 90.00 175 SER A C 1
ATOM 1486 O O . SER A 1 175 ? 14.342 7.616 -19.361 1.00 90.00 175 SER A O 1
ATOM 1488 N N . SER A 1 176 ? 16.134 8.931 -19.062 1.00 91.00 176 SER A N 1
ATOM 1489 C CA . SER A 1 176 ? 16.329 8.588 -17.659 1.00 91.00 176 SER A CA 1
ATOM 1490 C C . SER A 1 176 ? 16.708 9.845 -16.895 1.00 91.00 176 SER A C 1
ATOM 1492 O O . SER A 1 176 ? 17.785 10.400 -17.102 1.00 91.00 176 SER A O 1
ATOM 1494 N N . ILE A 1 177 ? 15.839 10.275 -15.986 1.00 90.31 177 ILE A N 1
ATOM 1495 C CA . ILE A 1 177 ? 15.999 11.497 -15.202 1.00 90.31 177 ILE A CA 1
ATOM 1496 C C . ILE A 1 177 ? 16.126 11.115 -13.736 1.00 90.31 177 ILE A C 1
ATOM 1498 O O . ILE A 1 177 ? 15.260 10.458 -13.163 1.00 90.31 177 ILE A O 1
ATOM 1502 N N . GLN A 1 178 ? 17.223 11.533 -13.115 1.00 90.44 178 GLN A N 1
ATOM 1503 C CA . GLN A 1 178 ? 17.370 11.433 -11.673 1.00 90.44 178 GLN A CA 1
ATOM 1504 C C . GLN A 1 178 ? 16.623 12.591 -11.010 1.00 90.44 178 GLN A C 1
ATOM 1506 O O . GLN A 1 178 ? 16.903 13.748 -11.312 1.00 90.44 178 GLN A O 1
ATOM 1511 N N . ILE A 1 179 ? 15.669 12.270 -10.138 1.00 88.88 179 ILE A N 1
ATOM 1512 C CA . ILE A 1 179 ? 14.863 13.266 -9.421 1.00 88.88 179 ILE A CA 1
ATOM 1513 C C . ILE A 1 179 ? 15.562 13.661 -8.122 1.00 88.88 179 ILE A C 1
ATOM 1515 O O . ILE A 1 179 ? 15.678 14.843 -7.809 1.00 88.88 179 ILE A O 1
ATOM 1519 N N . ASP A 1 180 ? 16.079 12.667 -7.403 1.00 88.81 180 ASP A N 1
ATOM 1520 C CA . ASP A 1 180 ? 16.856 12.833 -6.177 1.00 88.81 180 ASP A CA 1
ATOM 1521 C C . ASP A 1 180 ? 17.846 11.656 -6.000 1.00 88.81 180 ASP A C 1
ATOM 1523 O O . ASP A 1 180 ? 18.088 10.875 -6.926 1.00 88.81 180 ASP A O 1
ATOM 1527 N N . GLY A 1 181 ? 18.482 11.535 -4.829 1.00 87.94 181 GLY A N 1
ATOM 1528 C CA . GLY A 1 181 ? 19.420 10.439 -4.533 1.00 87.94 181 GLY A CA 1
ATOM 1529 C C . GLY A 1 181 ? 18.780 9.042 -4.510 1.00 87.94 181 GLY A C 1
ATOM 1530 O O . GLY A 1 181 ? 19.471 8.044 -4.710 1.00 87.94 181 GLY A O 1
ATOM 1531 N N . LEU A 1 182 ? 17.461 8.966 -4.333 1.00 92.88 182 LEU A N 1
ATOM 1532 C CA . LEU A 1 182 ? 16.706 7.735 -4.114 1.00 92.88 182 LEU A CA 1
ATOM 1533 C C . LEU A 1 182 ? 15.728 7.409 -5.245 1.00 92.88 182 LEU A C 1
ATOM 1535 O O . LEU A 1 182 ? 15.282 6.271 -5.335 1.00 92.88 182 LEU A O 1
ATOM 1539 N N . THR A 1 183 ? 15.422 8.357 -6.127 1.00 92.44 183 THR A N 1
ATOM 1540 C CA . THR A 1 183 ? 14.367 8.233 -7.135 1.00 92.44 183 THR A CA 1
ATOM 1541 C C . THR A 1 183 ? 14.892 8.559 -8.525 1.00 92.44 183 THR A C 1
ATOM 1543 O O . THR A 1 183 ? 15.506 9.606 -8.767 1.00 92.44 183 THR A O 1
ATOM 1546 N N . ARG A 1 184 ? 14.616 7.665 -9.475 1.00 94.00 184 ARG A N 1
ATOM 1547 C CA . ARG A 1 184 ? 14.940 7.846 -10.889 1.00 94.00 184 ARG A CA 1
ATOM 1548 C C . ARG A 1 184 ? 13.730 7.508 -11.748 1.00 94.00 184 ARG A C 1
ATOM 1550 O O . ARG A 1 184 ? 13.125 6.452 -11.60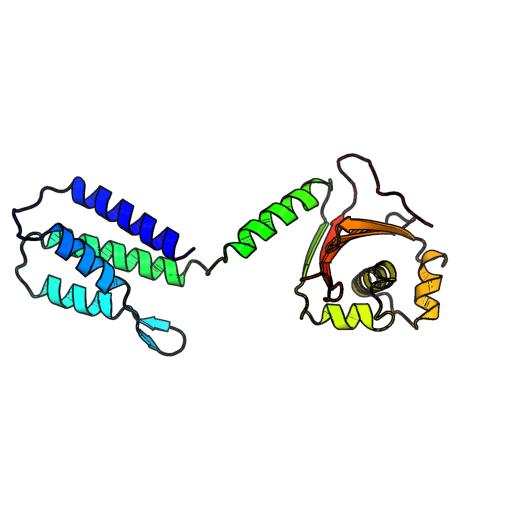1 1.00 94.00 184 ARG A O 1
ATOM 1557 N N . HIS A 1 185 ? 13.394 8.414 -12.648 1.00 94.00 185 HIS A N 1
ATOM 1558 C CA . HIS A 1 185 ? 12.335 8.237 -13.628 1.00 94.00 185 HIS A CA 1
ATOM 1559 C C . HIS A 1 185 ? 12.944 7.751 -14.935 1.00 94.00 185 HIS A C 1
ATOM 1561 O O . HIS A 1 185 ? 13.968 8.273 -15.373 1.00 94.00 185 HIS A O 1
ATOM 1567 N N . VAL A 1 186 ? 12.316 6.761 -15.553 1.00 94.12 186 VAL A N 1
ATOM 1568 C CA . VAL A 1 186 ? 12.689 6.248 -16.867 1.00 94.12 186 VAL A CA 1
ATOM 1569 C C . VAL A 1 186 ? 11.461 6.311 -17.755 1.00 94.12 186 VAL A C 1
ATOM 1571 O O . VAL A 1 186 ? 10.385 5.887 -17.360 1.00 94.12 186 VAL A O 1
ATOM 1574 N N . TYR A 1 187 ? 11.615 6.838 -18.956 1.00 93.25 187 TYR A N 1
ATOM 1575 C CA . TYR A 1 187 ? 10.540 6.947 -19.930 1.00 93.25 187 TYR A CA 1
ATOM 1576 C C . TYR A 1 187 ? 10.933 6.205 -21.200 1.00 93.25 187 TYR A C 1
ATOM 1578 O O . TYR A 1 187 ? 12.092 6.283 -21.604 1.00 93.25 187 TYR A O 1
ATOM 1586 N N . ILE A 1 188 ? 9.989 5.496 -21.813 1.00 92.38 188 ILE A N 1
ATOM 1587 C CA . ILE A 1 188 ? 10.158 4.779 -23.078 1.00 92.38 188 ILE A CA 1
ATOM 1588 C C . ILE A 1 188 ? 8.961 5.090 -23.973 1.00 92.38 188 ILE A C 1
ATOM 1590 O O . ILE A 1 188 ? 7.817 4.984 -23.540 1.00 92.38 188 ILE A O 1
ATOM 1594 N N . ARG A 1 189 ? 9.223 5.419 -25.237 1.00 90.88 189 ARG A N 1
ATOM 1595 C CA . ARG A 1 189 ? 8.200 5.675 -26.255 1.00 90.88 189 ARG A CA 1
ATOM 1596 C C . ARG A 1 189 ? 8.566 4.995 -27.559 1.00 90.88 189 ARG A C 1
ATOM 1598 O O . ARG A 1 189 ? 9.625 5.276 -28.113 1.00 90.88 189 ARG A O 1
ATOM 1605 N N . PHE A 1 190 ? 7.685 4.161 -28.093 1.00 89.56 190 PHE A N 1
ATOM 1606 C CA . PHE A 1 190 ? 7.917 3.544 -29.398 1.00 89.56 190 PHE A CA 1
ATOM 1607 C C . PHE A 1 190 ? 7.635 4.524 -30.545 1.00 89.56 190 PHE A C 1
ATOM 1609 O O . PHE A 1 190 ? 6.672 5.291 -30.503 1.00 89.56 190 PHE A O 1
ATOM 1616 N N . LYS A 1 191 ? 8.477 4.506 -31.588 1.00 86.44 191 LYS A N 1
ATOM 1617 C CA . LYS A 1 191 ? 8.363 5.406 -32.754 1.00 86.44 191 LYS A CA 1
ATOM 1618 C C . LYS A 1 191 ? 7.100 5.162 -33.576 1.00 86.44 191 LYS A C 1
ATOM 1620 O O . LYS A 1 191 ? 6.614 6.080 -34.225 1.00 86.44 191 LYS A O 1
ATOM 1625 N N . ASP A 1 192 ? 6.585 3.938 -33.552 1.00 83.88 192 ASP A N 1
ATOM 1626 C CA . ASP A 1 192 ? 5.356 3.531 -34.240 1.00 83.88 192 ASP A CA 1
ATOM 1627 C C . ASP A 1 192 ? 4.075 3.944 -33.489 1.00 83.88 192 ASP A C 1
ATOM 1629 O O . ASP A 1 192 ? 2.975 3.672 -33.964 1.00 83.88 192 ASP A O 1
ATOM 1633 N N . GLY A 1 193 ? 4.202 4.587 -32.321 1.00 81.81 193 GLY A N 1
ATOM 1634 C CA . GLY A 1 193 ? 3.070 4.965 -31.474 1.00 81.81 193 GLY A CA 1
ATOM 1635 C C . GLY A 1 193 ? 2.398 3.783 -30.771 1.00 81.81 193 GLY A C 1
ATOM 1636 O O . GLY A 1 193 ? 1.338 3.959 -30.181 1.00 81.81 193 GLY A O 1
ATOM 1637 N N . SER A 1 194 ? 2.995 2.586 -30.801 1.00 82.12 194 SER A N 1
ATOM 1638 C CA . SER A 1 194 ? 2.415 1.372 -30.207 1.00 82.12 194 SER A CA 1
ATOM 1639 C C . SER A 1 194 ? 2.428 1.342 -28.676 1.00 82.12 194 SER A C 1
ATOM 1641 O O . SER A 1 194 ? 1.920 0.389 -28.088 1.00 82.12 194 SER A O 1
ATOM 1643 N N . GLY A 1 195 ? 3.005 2.352 -28.023 1.00 86.12 195 GLY A N 1
ATOM 1644 C CA . GLY A 1 195 ? 2.905 2.526 -26.578 1.00 86.12 195 GLY A CA 1
ATOM 1645 C C . GLY A 1 195 ? 3.921 3.508 -26.003 1.00 86.12 195 GLY A C 1
ATOM 1646 O O . GLY A 1 195 ? 5.033 3.667 -26.524 1.00 86.12 195 GLY A O 1
ATOM 1647 N N . GLU A 1 196 ? 3.535 4.128 -24.892 1.00 93.06 196 GLU A N 1
ATOM 1648 C CA . GLU A 1 196 ? 4.389 4.964 -24.056 1.00 93.06 196 GLU A CA 1
ATOM 1649 C C . GLU A 1 196 ? 4.358 4.448 -22.619 1.00 93.06 196 GLU A C 1
ATOM 1651 O O . GLU A 1 196 ? 3.312 4.063 -22.093 1.00 93.06 196 GLU A O 1
ATOM 1656 N N . TYR A 1 197 ? 5.532 4.404 -21.999 1.00 94.69 197 TYR A N 1
ATOM 1657 C CA . TYR A 1 197 ? 5.735 3.784 -20.703 1.00 94.69 197 TYR A CA 1
ATOM 1658 C C . TYR A 1 197 ? 6.577 4.694 -19.822 1.00 94.69 197 TYR A C 1
ATOM 1660 O O . TYR A 1 197 ? 7.645 5.170 -20.215 1.00 94.69 197 TYR A O 1
ATOM 1668 N N . PHE A 1 198 ? 6.135 4.860 -18.585 1.00 94.75 198 PHE A N 1
ATOM 1669 C CA . PHE A 1 198 ? 6.827 5.618 -17.561 1.00 94.75 198 PHE A CA 1
ATOM 1670 C C . PHE A 1 198 ? 7.107 4.733 -16.348 1.00 94.75 198 PHE A C 1
ATOM 1672 O O . PHE A 1 198 ? 6.197 4.200 -15.720 1.00 94.75 198 PHE A O 1
ATOM 1679 N N . GLY A 1 199 ? 8.383 4.556 -16.030 1.00 95.44 199 GLY A N 1
ATOM 1680 C CA . GLY A 1 199 ? 8.880 3.740 -14.933 1.00 95.44 199 GLY A CA 1
ATOM 1681 C C . GLY A 1 199 ? 9.466 4.600 -13.820 1.00 95.44 199 GLY A C 1
ATOM 1682 O O . GLY A 1 199 ? 10.325 5.449 -14.059 1.00 95.44 199 GLY A O 1
ATOM 1683 N N . ILE A 1 200 ? 9.054 4.341 -12.582 1.00 94.94 200 ILE A N 1
ATOM 1684 C CA . ILE A 1 200 ? 9.622 4.953 -11.380 1.00 94.94 200 ILE A CA 1
ATOM 1685 C C . ILE A 1 200 ? 10.492 3.915 -10.683 1.00 94.94 200 ILE A C 1
ATOM 1687 O O . ILE A 1 200 ? 9.990 2.904 -10.189 1.00 94.94 200 ILE A O 1
ATOM 1691 N N . PHE A 1 201 ? 11.791 4.184 -10.598 1.00 95.88 201 PHE A N 1
ATOM 1692 C CA . PHE A 1 201 ? 12.737 3.401 -9.814 1.00 95.88 201 PHE A CA 1
ATOM 1693 C C . PHE A 1 201 ? 13.010 4.090 -8.480 1.00 95.88 201 PHE A C 1
ATOM 1695 O O . PHE A 1 201 ? 13.308 5.287 -8.453 1.00 95.88 201 PHE A O 1
ATOM 1702 N N . LYS A 1 202 ? 12.951 3.333 -7.379 1.00 94.75 202 LYS A N 1
ATOM 1703 C CA . LYS A 1 202 ? 13.231 3.829 -6.024 1.00 94.75 202 LYS A CA 1
ATOM 1704 C C . LYS A 1 202 ? 14.352 3.041 -5.341 1.00 94.75 202 LYS A C 1
ATOM 1706 O O . LYS A 1 202 ? 14.587 1.878 -5.658 1.00 94.75 202 LYS A O 1
ATOM 1711 N N . LYS A 1 203 ? 15.018 3.689 -4.389 1.00 93.38 203 LYS A N 1
ATOM 1712 C CA . LYS A 1 203 ? 15.904 3.121 -3.368 1.00 93.38 203 LYS A CA 1
ATOM 1713 C C . LYS A 1 203 ? 15.261 3.306 -1.999 1.00 93.38 203 LYS A C 1
ATOM 1715 O O . LYS A 1 203 ? 14.593 4.308 -1.760 1.00 93.38 203 LYS A O 1
ATOM 1720 N N . GLU A 1 204 ? 15.494 2.372 -1.087 1.00 89.19 204 GLU A N 1
ATOM 1721 C CA . GLU A 1 204 ? 15.105 2.550 0.318 1.00 89.19 204 GLU A CA 1
ATOM 1722 C C . GLU A 1 204 ? 16.036 3.528 1.047 1.00 89.19 204 GLU A C 1
ATOM 1724 O O . GLU A 1 204 ? 15.617 4.267 1.934 1.00 89.19 204 GLU A O 1
ATOM 1729 N N . ASN A 1 205 ? 17.315 3.512 0.677 1.00 90.56 205 ASN A N 1
ATOM 1730 C CA . ASN A 1 205 ? 18.383 4.362 1.198 1.00 90.56 205 ASN A CA 1
ATOM 1731 C C . ASN A 1 205 ? 19.562 4.414 0.206 1.00 90.56 205 ASN A C 1
ATOM 1733 O O . ASN A 1 205 ? 19.621 3.620 -0.736 1.00 90.56 205 ASN A O 1
ATOM 1737 N N . ASP A 1 206 ? 20.533 5.299 0.438 1.00 87.25 206 ASP A N 1
ATOM 1738 C CA . ASP A 1 206 ? 21.675 5.505 -0.470 1.00 87.25 206 ASP A CA 1
ATOM 1739 C C . ASP A 1 206 ? 22.528 4.242 -0.706 1.00 87.25 206 ASP A C 1
ATOM 1741 O O . ASP A 1 206 ? 23.172 4.114 -1.748 1.00 87.25 206 ASP A O 1
ATOM 1745 N N . GLY A 1 207 ? 22.510 3.286 0.232 1.00 86.19 207 GLY A N 1
ATOM 1746 C CA . GLY A 1 207 ? 23.223 2.008 0.124 1.00 86.19 207 GLY A CA 1
ATOM 1747 C C . GLY A 1 207 ? 22.429 0.888 -0.557 1.00 86.19 207 GLY A C 1
ATOM 1748 O O . GLY A 1 207 ? 22.992 -0.164 -0.860 1.00 86.19 207 GLY A O 1
ATOM 1749 N N . SER A 1 208 ? 21.133 1.090 -0.793 1.00 89.62 208 SER A N 1
ATOM 1750 C CA . SER A 1 208 ? 20.253 0.105 -1.424 1.00 89.62 208 SER A CA 1
ATOM 1751 C C . SER A 1 208 ? 20.286 0.206 -2.952 1.00 89.62 208 SER A C 1
ATOM 1753 O O . SER A 1 208 ? 20.626 1.246 -3.520 1.00 89.62 208 SER A O 1
ATOM 1755 N N . ARG A 1 209 ? 19.940 -0.894 -3.630 1.00 91.56 209 ARG A N 1
ATOM 1756 C CA . ARG A 1 209 ? 19.824 -0.935 -5.097 1.00 91.56 209 ARG A CA 1
ATOM 1757 C C . ARG A 1 209 ? 18.499 -0.334 -5.548 1.00 91.56 209 ARG A C 1
ATOM 1759 O O . ARG A 1 209 ? 17.499 -0.457 -4.841 1.00 91.56 209 ARG A O 1
ATOM 1766 N N . TYR A 1 210 ? 18.474 0.244 -6.746 1.00 94.69 210 TYR A N 1
ATOM 1767 C CA . TYR A 1 210 ? 17.212 0.667 -7.350 1.00 94.69 210 TYR A CA 1
ATOM 1768 C C . TYR A 1 210 ? 16.317 -0.542 -7.640 1.00 94.69 210 TYR A C 1
ATOM 1770 O O . TYR A 1 210 ? 16.775 -1.551 -8.179 1.00 94.69 210 TYR A O 1
ATOM 1778 N N . TYR A 1 211 ? 15.027 -0.429 -7.348 1.00 95.12 211 TYR A N 1
ATOM 1779 C CA . TYR A 1 211 ? 13.999 -1.373 -7.780 1.00 95.12 211 TYR A CA 1
ATOM 1780 C C . TYR A 1 211 ? 12.889 -0.632 -8.525 1.00 95.12 211 TYR A C 1
ATOM 1782 O O . TYR A 1 211 ? 12.646 0.552 -8.276 1.00 95.12 211 TYR A O 1
ATOM 1790 N N . LEU A 1 212 ? 12.228 -1.316 -9.457 1.00 96.50 212 LEU A N 1
ATOM 1791 C CA . LEU A 1 212 ? 11.112 -0.755 -10.210 1.00 96.50 212 LEU A CA 1
ATOM 1792 C C . LEU A 1 212 ? 9.891 -0.688 -9.291 1.00 96.50 212 LEU A C 1
ATOM 1794 O O . LEU A 1 212 ? 9.347 -1.731 -8.948 1.00 96.50 212 LEU A O 1
ATOM 1798 N N . LYS A 1 213 ? 9.481 0.508 -8.861 1.00 95.12 213 LYS A N 1
ATOM 1799 C CA . LYS A 1 213 ? 8.344 0.699 -7.947 1.00 95.12 213 LYS A CA 1
ATOM 1800 C C . LYS A 1 213 ? 7.026 0.775 -8.698 1.00 95.12 213 LYS A C 1
ATOM 1802 O O . LYS A 1 213 ? 6.063 0.131 -8.295 1.00 95.12 213 LYS A O 1
ATOM 1807 N N . THR A 1 214 ? 6.992 1.567 -9.764 1.00 94.88 214 THR A N 1
ATOM 1808 C CA . THR A 1 214 ? 5.761 1.856 -10.499 1.00 94.88 214 THR A CA 1
ATOM 1809 C C . THR A 1 214 ? 6.030 1.836 -11.992 1.00 94.88 214 THR A C 1
ATOM 1811 O O . THR A 1 214 ? 7.065 2.336 -12.430 1.00 94.88 214 THR A O 1
ATOM 1814 N N . VAL A 1 215 ? 5.087 1.305 -12.763 1.00 96.06 215 VAL A N 1
ATOM 1815 C CA . VAL A 1 215 ? 5.013 1.489 -14.212 1.00 96.06 215 VAL A CA 1
ATOM 1816 C C . VAL A 1 215 ? 3.656 2.061 -14.574 1.00 96.06 215 VAL A C 1
ATOM 1818 O O . VAL A 1 215 ? 2.644 1.586 -14.066 1.00 96.06 215 VAL A O 1
ATOM 1821 N N . ILE A 1 216 ? 3.648 3.066 -15.437 1.00 94.31 216 ILE A N 1
ATOM 1822 C CA . ILE A 1 216 ? 2.452 3.693 -15.987 1.00 94.31 216 ILE A CA 1
ATOM 1823 C C . ILE A 1 216 ? 2.533 3.556 -17.503 1.00 94.31 216 ILE A C 1
ATOM 1825 O O . ILE A 1 216 ? 3.498 4.013 -18.113 1.00 94.31 216 ILE A O 1
ATOM 1829 N N . GLU A 1 217 ? 1.540 2.913 -18.097 1.00 94.69 217 GLU A N 1
ATOM 1830 C CA . GLU A 1 217 ? 1.344 2.878 -19.543 1.00 94.69 217 GLU A CA 1
ATOM 1831 C C . GLU A 1 217 ? 0.332 3.951 -19.928 1.00 94.69 217 GLU A C 1
ATOM 1833 O O . GLU A 1 217 ? -0.724 4.063 -19.297 1.00 94.69 217 GLU A O 1
ATOM 1838 N N . HIS A 1 218 ? 0.647 4.740 -20.949 1.00 92.94 218 HIS A N 1
ATOM 1839 C CA . HIS A 1 218 ? -0.189 5.862 -21.358 1.00 92.94 218 HIS A CA 1
ATOM 1840 C C . HIS A 1 218 ? -0.062 6.175 -22.858 1.00 92.94 218 HIS A C 1
ATOM 1842 O O . HIS A 1 218 ? 0.788 5.610 -23.549 1.00 92.94 218 HIS A O 1
ATOM 1848 N N . SER A 1 219 ? -0.903 7.082 -23.367 1.00 87.19 219 SER A N 1
ATOM 1849 C CA . SER A 1 219 ? -0.844 7.583 -24.757 1.00 87.19 219 SER A CA 1
ATOM 1850 C C . SER A 1 219 ? -0.589 9.088 -24.903 1.00 87.19 219 SER A C 1
ATOM 1852 O O . SER A 1 219 ? -0.555 9.588 -26.026 1.00 87.19 219 SER A O 1
ATOM 1854 N N . GLY A 1 220 ? -0.364 9.811 -23.801 1.00 80.44 220 GLY A N 1
ATOM 1855 C CA . GLY A 1 220 ? -0.010 11.233 -23.846 1.00 80.44 220 GLY A CA 1
ATOM 1856 C C . GLY A 1 220 ? 0.463 11.793 -22.506 1.00 80.44 220 GLY A C 1
ATOM 1857 O O . GLY A 1 220 ? 0.274 11.166 -21.463 1.00 80.44 220 GLY A O 1
ATOM 1858 N N . ILE A 1 221 ? 1.091 12.969 -22.546 1.00 80.69 221 ILE A N 1
ATOM 1859 C CA . ILE A 1 221 ? 1.501 13.757 -21.373 1.00 80.69 221 ILE A CA 1
ATOM 1860 C C . ILE A 1 221 ? 0.681 15.046 -21.382 1.00 80.69 221 ILE A C 1
ATOM 1862 O O . ILE A 1 221 ? 0.717 15.769 -22.376 1.00 80.69 221 ILE A O 1
ATOM 1866 N N . GLU A 1 222 ? -0.000 15.343 -20.277 1.00 75.69 222 GLU A N 1
ATOM 1867 C CA . GLU A 1 222 ? -1.003 16.418 -20.162 1.00 75.69 222 GLU A CA 1
ATOM 1868 C C . GLU A 1 222 ? -0.411 17.813 -20.407 1.00 75.69 222 GLU A C 1
ATOM 1870 O O . GLU A 1 222 ? -1.007 18.650 -21.079 1.00 75.69 222 GLU A O 1
ATOM 1875 N N . ASP A 1 223 ? 0.827 18.045 -19.965 1.00 69.44 223 ASP A N 1
ATOM 1876 C CA . ASP A 1 223 ? 1.524 19.315 -20.201 1.00 69.44 223 ASP A CA 1
ATOM 1877 C C . ASP A 1 223 ? 2.165 19.410 -21.602 1.00 69.44 223 ASP A C 1
ATOM 1879 O O . ASP A 1 223 ? 2.763 20.431 -21.949 1.00 69.44 223 ASP A O 1
ATOM 1883 N N . GLY A 1 224 ? 2.144 18.335 -22.400 1.00 61.41 224 GLY A N 1
ATOM 1884 C CA . GLY A 1 224 ? 2.837 18.239 -23.693 1.00 61.41 224 GLY A CA 1
ATOM 1885 C C . GLY A 1 224 ? 4.373 18.296 -23.616 1.00 61.41 224 GLY A C 1
ATOM 1886 O O . GLY A 1 224 ? 5.053 18.185 -24.640 1.00 61.41 224 GLY A O 1
ATOM 1887 N N . ILE A 1 225 ? 4.945 18.451 -22.416 1.00 63.31 225 ILE A N 1
ATOM 1888 C CA . ILE A 1 225 ? 6.390 18.503 -22.175 1.00 63.31 225 ILE A CA 1
ATOM 1889 C C . ILE A 1 225 ? 6.901 17.084 -21.935 1.00 63.31 225 ILE A C 1
ATOM 1891 O O . ILE A 1 225 ? 6.869 16.557 -20.821 1.00 63.31 225 ILE A O 1
ATOM 1895 N N . TYR A 1 226 ? 7.414 16.472 -22.998 1.00 66.12 226 TYR A N 1
ATOM 1896 C CA . TYR A 1 226 ? 8.111 15.197 -22.894 1.00 66.12 226 TYR A CA 1
ATOM 1897 C C . TYR A 1 226 ? 9.480 15.388 -22.224 1.00 66.12 226 TYR A C 1
ATOM 1899 O O . TYR A 1 226 ? 10.171 16.374 -22.504 1.00 66.12 226 TYR A O 1
ATOM 1907 N N . PRO A 1 227 ? 9.912 14.455 -21.357 1.00 67.50 227 PRO A N 1
ATOM 1908 C CA . PRO A 1 227 ? 11.287 14.446 -20.876 1.00 67.50 227 PRO A CA 1
ATOM 1909 C C . PRO A 1 227 ? 12.258 14.322 -22.058 1.00 67.50 227 PRO A C 1
ATOM 1911 O O . PRO A 1 227 ? 11.929 13.697 -23.065 1.00 67.50 227 PRO A O 1
ATOM 1914 N N . THR A 1 228 ? 13.451 14.918 -21.951 1.00 70.00 228 THR A N 1
ATOM 1915 C CA . THR A 1 228 ? 14.461 14.890 -23.021 1.00 70.00 228 THR A CA 1
ATOM 1916 C C . THR A 1 228 ? 14.765 13.453 -23.431 1.00 70.00 228 THR A C 1
ATOM 1918 O O . THR A 1 228 ? 15.383 12.709 -22.671 1.00 70.00 228 THR A O 1
ATOM 1921 N N . ILE A 1 229 ? 14.324 13.073 -24.627 1.00 65.88 229 ILE A N 1
ATOM 1922 C CA . ILE A 1 229 ? 14.468 11.721 -25.156 1.00 65.88 229 ILE A CA 1
ATOM 1923 C C . ILE A 1 229 ? 15.785 11.543 -25.914 1.00 65.88 229 ILE A C 1
ATOM 1925 O O . ILE A 1 229 ? 16.192 12.397 -26.702 1.00 65.88 229 ILE A O 1
ATOM 1929 N N . PHE A 1 230 ? 16.427 10.405 -25.687 1.00 58.94 230 PHE A N 1
ATOM 1930 C CA . PHE A 1 230 ? 17.577 9.915 -26.428 1.00 58.94 230 PHE A CA 1
ATOM 1931 C C . PHE A 1 230 ? 17.114 8.855 -27.443 1.00 58.94 230 PHE A C 1
ATOM 1933 O O . PHE A 1 230 ? 16.178 8.099 -27.145 1.00 58.94 230 PHE A O 1
ATOM 1940 N N . PRO A 1 231 ? 17.702 8.848 -28.655 1.00 52.59 231 PRO A N 1
ATOM 1941 C CA . PRO A 1 231 ? 17.448 7.825 -29.660 1.00 52.59 231 PRO A CA 1
ATOM 1942 C C . PRO A 1 231 ? 17.995 6.455 -29.266 1.00 52.59 231 PRO A C 1
ATOM 1944 O O . PRO A 1 231 ? 18.874 6.372 -28.374 1.00 52.59 231 PRO A O 1
#

Secondary structure (DSSP, 8-state):
-HHHHHHHHHHHHHHHHHTS-----TTHHHHHHHHHHHHT--EEETTEEE-HHHHHHHHHHHHS--TTHHHHHHHHHHHHHHHHHHHHS----HHHHHHHHHHHHHHTTBSSEEEEEE--TTSHHHHHHTSS---GGGHHHHHHHHHHHHTT-----HHHHHTGGGSTTT-EEEEEEE-SSSEEEEEEEETTSS-EEEEEEE-SSTTSPPEEEEEEEES-BTT------B-

Organism: NCBI:txid337097

Radius of gyration: 28.07 Å; chains: 1; bounding box: 55×39×78 Å